Protein 1NE2 (pdb70)

Organism: Thermoplasma acidophilum (strain ATCC 25905 / DSM 1728 / JCM 9062 / NBRC 15155 / AMRC-C165) (NCBI:txid273075)

CATH classification: 3.40.50.150

Sequence (352 aa):
GIKNDLEIRLQKLQQQGYPTDASTAAYFLIEIYNDGNIGGRSVIDAGTGNGILACGSYLLGAESVTAFDIDPDAIETAKRNCGGVNFVADVSEISGKYDTWINPPFDRAFIDKAFETSWIYSIGNAKARDFLRREFSARGDVFREEKVYITVPRIYRARIEAVIFGVRNHSFGIKNDLEIRLQKLQTDASTAAYFLIEIYNDGNIGGRSVIDAGTGNGILACGSYLLGAESVTAFDIDPDAIETAKRNCGGVNFVADVSEISGKYDTWINPPFGSVVKHSDRAFIDKAFETSWIYSIGNAKARDFLRREFSARGDVFREEKVYITVPRIYRHHSYDRARIEAVIFGVRNHSF

Solvent-accessible surface area: 17129 Å² total

Radius of gyration: 22.43 Å; Cα contacts (8 Å, |Δi|>4): 742; chains: 2; bounding box: 57×61×58 Å

Structure (mmCIF, N/CA/C/O backbone):
data_1NE2
#
_entry.id   1NE2
#
_cell.length_a   48.086
_cell.length_b   53.359
_cell.length_c   149.807
_cell.angle_alpha   90.00
_cell.angle_beta   90.00
_cell.angle_gamma   90.00
#
_symmetry.space_group_name_H-M   'P 21 21 21'
#
loop_
_entity.id
_entity.type
_entity.pdbx_description
1 polymer 'hypothetical protein ta1320'
2 non-polymer 'FORMIC ACID'
3 water water
#
loop_
_atom_site.group_PDB
_atom_site.id
_atom_site.type_symbol
_atom_site.label_atom_id
_atom_site.label_alt_id
_atom_site.label_comp_id
_atom_site.label_asym_id
_atom_site.label_entity_id
_atom_site.label_seq_id
_atom_site.pdbx_PDB_ins_code
_atom_site.Cartn_x
_atom_site.Cartn_y
_atom_site.Cartn_z
_atom_site.occupancy
_atom_site.B_iso_or_equiv
_atom_site.auth_seq_id
_atom_site.auth_comp_id
_atom_site.auth_asym_id
_atom_site.auth_atom_id
_atom_site.pdbx_PDB_model_num
ATOM 9 N N . GLY A 1 5 ? 29.871 24.161 47.298 1.00 56.60 2 GLY A N 1
ATOM 10 C CA . GLY A 1 5 ? 28.567 24.014 46.680 1.00 52.48 2 GLY A CA 1
ATOM 11 C C . GLY A 1 5 ? 28.623 24.132 45.171 1.00 47.91 2 GLY A C 1
ATOM 12 O O . GLY A 1 5 ? 29.074 25.145 44.638 1.00 46.77 2 GLY A O 1
ATOM 13 N N . ILE A 1 6 ? 28.166 23.092 44.482 1.00 44.18 3 ILE A N 1
ATOM 14 C CA . ILE A 1 6 ? 28.157 23.073 43.023 1.00 41.73 3 ILE A CA 1
ATOM 15 C C . ILE A 1 6 ? 27.421 24.291 42.472 1.00 38.08 3 ILE A C 1
ATOM 16 O O . ILE A 1 6 ? 27.889 24.943 41.539 1.00 37.66 3 ILE A O 1
ATOM 21 N N . LYS A 1 7 ? 26.274 24.601 43.066 1.00 35.69 4 LYS A N 1
ATOM 22 C CA . LYS A 1 7 ? 25.466 25.729 42.628 1.00 34.38 4 LYS A CA 1
ATOM 23 C C . LYS A 1 7 ? 26.212 27.048 42.794 1.00 31.99 4 LYS A C 1
ATOM 24 O O . LYS A 1 7 ? 26.244 27.868 41.880 1.00 30.48 4 LYS A O 1
ATOM 30 N N . ASN A 1 8 ? 26.821 27.250 43.957 1.00 32.34 5 ASN A N 1
ATOM 31 C CA . ASN A 1 8 ? 27.561 28.479 44.214 1.00 33.73 5 ASN A CA 1
ATOM 32 C C . ASN A 1 8 ? 28.733 28.645 43.249 1.00 31.09 5 ASN A C 1
ATOM 33 O O . ASN A 1 8 ? 28.936 29.723 42.693 1.00 32.35 5 ASN A O 1
ATOM 38 N N . ASP A 1 9 ? 29.502 27.577 43.055 1.00 30.09 6 ASP A N 1
ATOM 39 C CA . ASP A 1 9 ? 30.652 27.612 42.156 1.00 29.96 6 ASP A CA 1
ATOM 40 C C . ASP A 1 9 ? 30.249 27.992 40.729 1.00 29.45 6 ASP A C 1
ATOM 41 O O . ASP A 1 9 ? 30.907 28.811 40.083 1.00 28.73 6 ASP A O 1
ATOM 46 N N . LEU A 1 10 ? 29.172 27.392 40.234 1.00 24.68 7 LEU A N 1
ATOM 47 C CA . LEU A 1 10 ? 28.702 27.691 38.885 1.00 22.07 7 LEU A CA 1
ATOM 48 C C . LEU A 1 10 ? 28.203 29.130 38.819 1.00 21.42 7 LEU A C 1
ATOM 49 O O . LEU A 1 10 ? 28.475 29.848 37.858 1.00 22.16 7 LEU A O 1
ATOM 54 N N . GLU A 1 11 ? 27.475 29.552 39.848 1.00 23.23 8 GLU A N 1
ATOM 55 C CA . GLU A 1 11 ? 26.952 30.912 39.887 1.00 24.42 8 GLU A CA 1
ATOM 56 C C . GLU A 1 11 ? 28.055 31.953 39.707 1.00 23.52 8 GLU A C 1
ATOM 57 O O . GLU A 1 11 ? 27.922 32.872 38.895 1.00 24.04 8 GLU A O 1
ATOM 63 N N . ILE A 1 12 ? 29.143 31.820 40.462 1.00 26.85 9 ILE A N 1
ATOM 64 C CA . ILE A 1 12 ? 30.239 32.786 40.347 1.00 29.33 9 ILE A CA 1
ATOM 65 C C . ILE A 1 12 ? 30.829 32.798 38.935 1.00 27.84 9 ILE A C 1
ATOM 66 O O . ILE A 1 12 ? 31.144 33.856 38.390 1.00 24.84 9 ILE A O 1
ATOM 71 N N . ARG A 1 13 ? 30.963 31.617 38.340 1.00 28.52 10 ARG A N 1
ATOM 72 C CA . ARG A 1 13 ? 31.497 31.498 36.988 1.00 27.04 10 ARG A CA 1
ATOM 73 C C . ARG A 1 13 ? 30.595 32.192 35.970 1.00 25.28 10 ARG A C 1
ATOM 74 O O . ARG A 1 13 ? 31.077 32.903 35.088 1.00 25.88 10 ARG A O 1
ATOM 82 N N . LEU A 1 14 ? 29.288 31.979 36.093 1.00 22.99 11 LEU A N 1
ATOM 83 C CA . LEU A 1 14 ? 28.327 32.578 35.174 1.00 24.82 11 LEU A CA 1
ATOM 84 C C . LEU A 1 14 ? 28.225 34.092 35.337 1.00 25.01 11 LEU A C 1
ATOM 85 O O . LEU A 1 14 ? 27.939 34.805 34.374 1.00 27.54 11 LEU A O 1
ATOM 90 N N . GLN A 1 15 ? 28.461 34.570 36.554 1.00 28.89 12 GLN A N 1
ATOM 91 C CA . GLN A 1 15 ? 28.395 36.001 36.842 1.00 31.48 12 GLN A CA 1
ATOM 92 C C . GLN A 1 15 ? 29.534 36.745 36.148 1.00 30.48 12 GLN A C 1
ATOM 93 O O . GLN A 1 15 ? 29.381 37.898 35.747 1.00 32.98 12 GLN A O 1
ATOM 99 N N . LYS A 1 16 ? 30.674 36.077 36.004 1.00 33.15 13 LYS A N 1
ATOM 100 C CA . LYS A 1 16 ? 31.834 36.682 35.356 1.00 33.50 13 LYS A CA 1
ATOM 101 C C . LYS A 1 16 ? 31.595 36.872 33.865 1.00 33.80 13 LYS A C 1
ATOM 102 O O . LYS A 1 16 ? 32.306 37.627 33.203 1.00 31.46 13 LYS A O 1
ATOM 108 N N . LEU A 1 17 ? 30.592 36.181 33.335 1.00 34.33 14 LEU A N 1
ATOM 109 C CA . LEU A 1 17 ? 30.268 36.285 31.920 1.00 37.85 14 LEU A CA 1
ATOM 110 C C . LEU A 1 17 ? 29.884 37.709 31.526 1.00 41.35 14 LEU A C 1
ATOM 111 O O . LEU A 1 17 ? 29.240 38.432 32.290 1.00 38.95 14 LEU A O 1
ATOM 116 N N . GLN A 1 18 ? 30.294 38.105 30.326 1.00 45.91 15 GLN A N 1
ATOM 117 C CA . GLN A 1 18 ? 29.999 39.435 29.813 1.00 51.12 15 GLN A CA 1
ATOM 118 C C . GLN A 1 18 ? 28.546 39.519 29.349 1.00 54.78 15 GLN A C 1
ATOM 119 O O . GLN A 1 18 ? 28.068 38.657 28.606 1.00 52.53 15 GLN A O 1
ATOM 125 N N . GLN A 1 19 ? 27.846 40.554 29.805 1.00 59.60 16 GLN A N 1
ATOM 126 C CA . GLN A 1 19 ? 26.456 40.760 29.422 1.00 65.37 16 GLN A CA 1
ATOM 127 C C . GLN A 1 19 ? 26.402 41.228 27.977 1.00 67.78 16 GLN A C 1
ATOM 128 O O . GLN A 1 19 ? 26.006 40.478 27.087 1.00 68.78 16 GLN A O 1
ATOM 134 N N . GLN A 1 20 ? 26.809 42.473 27.754 1.00 71.42 17 GLN A N 1
ATOM 135 C CA . GLN A 1 20 ? 26.820 43.059 26.418 1.00 74.49 17 GLN A CA 1
ATOM 136 C C . GLN A 1 20 ? 25.435 43.025 25.775 1.00 74.93 17 GLN A C 1
ATOM 137 O O . GLN A 1 20 ? 24.646 43.958 25.932 1.00 75.05 17 GLN A O 1
ATOM 143 N N . GLY A 1 21 ? 25.144 41.945 25.053 1.00 74.78 18 GLY A N 1
ATOM 144 C CA . GLY A 1 21 ? 23.857 41.821 24.393 1.00 75.37 18 GLY A CA 1
ATOM 145 C C . GLY A 1 21 ? 23.197 40.469 24.584 1.00 74.72 18 GLY A C 1
ATOM 146 O O . GLY A 1 21 ? 23.838 39.429 24.448 1.00 74.71 18 GLY A O 1
ATOM 147 N N . TYR A 1 30 ? 13.527 40.572 31.223 1.00 52.75 27 TYR A N 1
ATOM 148 C CA . TYR A 1 30 ? 14.468 40.486 32.335 1.00 51.73 27 TYR A CA 1
ATOM 149 C C . TYR A 1 30 ? 15.454 39.338 32.176 1.00 49.02 27 TYR A C 1
ATOM 150 O O . TYR A 1 30 ? 15.060 38.184 32.011 1.00 48.28 27 TYR A O 1
ATOM 159 N N . PRO A 1 31 ? 16.758 39.643 32.219 1.00 47.33 28 PRO A N 1
ATOM 160 C CA . PRO A 1 31 ? 17.752 38.579 32.078 1.00 44.61 28 PRO A CA 1
ATOM 161 C C . PRO A 1 31 ? 17.657 37.658 33.289 1.00 42.87 28 PRO A C 1
ATOM 162 O O . PRO A 1 31 ? 17.243 38.083 34.372 1.00 40.35 28 PRO A O 1
ATOM 166 N N . THR A 1 32 ? 18.017 36.396 33.108 1.00 39.35 29 THR A N 1
ATOM 167 C CA . THR A 1 32 ? 17.988 35.463 34.220 1.00 35.99 29 THR A CA 1
ATOM 168 C C . THR A 1 32 ? 19.295 35.683 34.969 1.00 33.05 29 THR A C 1
ATOM 169 O O . THR A 1 32 ? 20.370 35.570 34.386 1.00 32.93 29 THR A O 1
ATOM 173 N N . ASP A 1 33 ? 19.201 36.023 36.251 1.00 29.37 30 ASP A N 1
ATOM 174 C CA . ASP A 1 33 ? 20.393 36.268 37.061 1.00 26.89 30 ASP A CA 1
ATOM 175 C C . ASP A 1 33 ? 21.239 35.003 37.182 1.00 24.73 30 ASP A C 1
ATOM 176 O O . ASP A 1 33 ? 20.736 33.894 36.996 1.00 24.91 30 ASP A O 1
ATOM 181 N N . ALA A 1 34 ? 22.520 35.175 37.494 1.00 22.94 31 ALA A N 1
ATOM 182 C CA . ALA A 1 34 ? 23.446 34.052 37.619 1.00 23.04 31 ALA A CA 1
ATOM 183 C C . ALA A 1 34 ? 23.000 32.999 38.623 1.00 23.28 31 ALA A C 1
ATOM 184 O O . ALA A 1 34 ? 23.192 31.801 38.399 1.00 24.06 31 ALA A O 1
ATOM 186 N N . SER A 1 35 ? 22.403 33.442 39.726 1.00 21.76 32 SER A N 1
ATOM 187 C CA . SER A 1 35 ? 21.935 32.527 40.760 1.00 21.74 32 SER A CA 1
ATOM 188 C C . SER A 1 35 ? 20.811 31.624 40.257 1.00 21.17 32 SER A C 1
ATOM 189 O O . SER A 1 35 ? 20.871 30.404 40.402 1.00 21.74 32 SER A O 1
ATOM 192 N N . THR A 1 36 ? 19.786 32.230 39.675 1.00 21.89 33 THR A N 1
ATOM 193 C CA . THR A 1 36 ? 18.650 31.469 39.169 1.00 23.04 33 THR A CA 1
ATOM 194 C C . THR A 1 36 ? 19.090 30.559 38.026 1.00 23.57 33 THR A C 1
ATOM 195 O O . THR A 1 36 ? 18.655 29.412 37.937 1.00 22.27 33 THR A O 1
ATOM 199 N N . ALA A 1 37 ? 19.962 31.073 37.167 1.00 21.26 34 ALA A N 1
ATOM 200 C CA . ALA A 1 37 ? 20.476 30.300 36.041 1.00 23.13 34 ALA A CA 1
ATOM 201 C C . ALA A 1 37 ? 21.208 29.070 36.563 1.00 20.16 34 ALA A C 1
ATOM 202 O O . ALA A 1 37 ? 21.005 27.957 36.069 1.00 18.46 34 ALA A O 1
ATOM 204 N N . ALA A 1 38 ? 22.067 29.266 37.558 1.00 17.95 35 ALA A N 1
ATOM 205 C CA . ALA A 1 38 ? 22.804 28.148 38.133 1.00 19.57 35 ALA A CA 1
ATOM 206 C C . ALA A 1 38 ? 21.828 27.146 38.735 1.00 18.36 35 ALA A C 1
ATOM 207 O O . ALA A 1 38 ? 21.987 25.937 38.555 1.00 19.39 35 ALA A O 1
ATOM 209 N N . TYR A 1 39 ? 20.817 27.647 39.443 1.00 18.48 36 TYR A N 1
ATOM 210 C CA . TYR A 1 39 ? 19.816 26.779 40.063 1.00 18.96 36 TYR A CA 1
ATOM 211 C C . TYR A 1 39 ? 19.099 25.965 38.983 1.00 18.12 36 TYR A C 1
ATOM 212 O O . TYR A 1 39 ? 18.966 24.747 39.089 1.00 19.36 36 TYR A O 1
ATOM 221 N N . PHE A 1 40 ? 18.639 26.661 37.950 1.00 19.26 37 PHE A N 1
ATOM 222 C CA . PHE A 1 40 ? 17.927 26.050 36.829 1.00 20.04 37 PHE A CA 1
ATOM 223 C C . PHE A 1 40 ? 18.771 24.957 36.173 1.00 20.82 37 PHE A C 1
ATOM 224 O O . PHE A 1 40 ? 18.324 23.816 36.023 1.00 18.12 37 PHE A O 1
ATOM 232 N N . LEU A 1 41 ? 19.997 25.299 35.795 1.00 19.04 38 LEU A N 1
ATOM 233 C CA . LEU A 1 41 ? 20.874 24.326 35.159 1.00 16.60 38 LEU A CA 1
ATOM 234 C C . LEU A 1 41 ? 21.222 23.136 36.053 1.00 18.11 38 LEU A C 1
ATOM 235 O O . LEU A 1 41 ? 21.349 22.014 35.562 1.00 16.14 38 LEU A O 1
ATOM 240 N N . ILE A 1 42 ? 21.390 23.367 37.353 1.00 17.98 39 ILE A N 1
ATOM 241 C CA . ILE A 1 42 ? 21.714 22.262 38.259 1.00 19.38 39 ILE A CA 1
ATOM 242 C C . ILE A 1 42 ? 20.547 21.275 38.325 1.00 18.17 39 ILE A C 1
ATOM 243 O O . ILE A 1 42 ? 20.760 20.069 38.450 1.00 18.40 39 ILE A O 1
ATOM 248 N N . GLU A 1 43 ? 19.320 21.777 38.235 1.00 18.76 40 GLU A N 1
ATOM 249 C CA . GLU A 1 43 ? 18.155 20.895 38.254 1.00 20.49 40 GLU A CA 1
ATOM 250 C C . GLU A 1 43 ? 18.217 19.987 37.027 1.00 19.20 40 GLU A C 1
ATOM 251 O O . GLU A 1 43 ? 18.011 18.778 37.126 1.00 22.03 40 GLU A O 1
ATOM 257 N N . ILE A 1 44 ? 18.507 20.574 35.870 1.00 16.42 41 ILE A N 1
ATOM 258 C CA . ILE A 1 44 ? 18.597 19.800 34.639 1.00 14.68 41 ILE A CA 1
ATOM 259 C C . ILE A 1 44 ? 19.739 18.797 34.759 1.00 15.89 41 ILE A C 1
ATOM 260 O O . ILE A 1 44 ? 19.616 17.646 34.327 1.00 17.21 41 ILE A O 1
ATOM 265 N N . TYR A 1 45 ? 20.849 19.233 35.349 1.00 16.89 42 TYR A N 1
ATOM 266 C CA . TYR A 1 45 ? 22.011 18.373 35.539 1.00 18.39 42 TYR A CA 1
ATOM 267 C C . TYR A 1 45 ? 21.642 17.178 36.420 1.00 19.07 42 TYR A C 1
ATOM 268 O O . TYR A 1 45 ? 21.991 16.032 36.114 1.00 18.94 42 TYR A O 1
ATOM 277 N N . ASN A 1 46 ? 20.935 17.443 37.512 1.00 20.15 43 ASN A N 1
ATOM 278 C CA . ASN A 1 46 ? 20.533 16.367 38.411 1.00 19.79 43 ASN A CA 1
ATOM 279 C C . ASN A 1 46 ? 19.487 15.456 37.771 1.00 21.86 43 ASN A C 1
ATOM 280 O O . ASN A 1 46 ? 19.366 14.294 38.156 1.00 23.65 43 ASN A O 1
ATOM 285 N N . ASP A 1 47 ? 18.736 15.978 36.800 1.00 22.45 44 ASP A N 1
ATOM 286 C CA . ASP A 1 47 ? 17.747 15.162 36.090 1.00 21.48 44 ASP A CA 1
ATOM 287 C C . ASP A 1 47 ? 18.520 14.196 35.194 1.00 21.85 44 ASP A C 1
ATOM 288 O O . ASP A 1 47 ? 17.967 13.211 34.702 1.00 24.60 44 ASP A O 1
ATOM 293 N N . GLY A 1 48 ? 19.798 14.507 34.979 1.00 19.63 45 GLY A N 1
ATOM 294 C CA . GLY A 1 48 ? 20.655 13.691 34.138 1.00 18.53 45 GLY A CA 1
ATOM 295 C C . GLY A 1 48 ? 20.635 14.134 32.680 1.00 17.94 45 GLY A C 1
ATOM 296 O O . GLY A 1 48 ? 21.076 13.399 31.792 1.00 19.50 45 GLY A O 1
ATOM 297 N N . ASN A 1 49 ? 20.157 15.347 32.422 1.00 14.85 46 ASN A N 1
ATOM 298 C CA . ASN A 1 49 ? 20.068 15.813 31.045 1.00 16.82 46 ASN A CA 1
ATOM 299 C C . ASN A 1 49 ? 21.052 16.868 30.558 1.00 17.08 46 ASN A C 1
ATOM 300 O O . ASN A 1 49 ? 20.806 17.532 29.546 1.00 17.24 46 ASN A O 1
ATOM 305 N N . ILE A 1 50 ? 22.168 17.018 31.268 1.00 16.14 47 ILE A N 1
ATOM 306 C CA . ILE A 1 50 ? 23.212 17.951 30.841 1.00 18.24 47 ILE A CA 1
ATOM 307 C C . ILE A 1 50 ? 24.519 17.190 30.656 1.00 16.79 47 ILE A C 1
ATOM 308 O O . ILE A 1 50 ? 25.063 17.128 29.556 1.00 16.23 47 ILE A O 1
ATOM 313 N N . GLY A 1 51 ? 25.025 16.624 31.751 1.00 16.18 48 GLY A N 1
ATOM 314 C CA . GLY A 1 51 ? 26.273 15.881 31.702 1.00 20.21 48 GLY A CA 1
ATOM 315 C C . GLY A 1 51 ? 26.316 14.765 30.677 1.00 18.81 48 GLY A C 1
ATOM 316 O O . GLY A 1 51 ? 25.488 13.848 30.703 1.00 20.24 48 GLY A O 1
ATOM 317 N N . GLY A 1 52 ? 27.295 14.834 29.776 1.00 19.27 49 GLY A N 1
ATOM 318 C CA . GLY A 1 52 ? 27.441 13.813 28.750 1.00 18.43 49 GLY A CA 1
ATOM 319 C C . GLY A 1 52 ? 26.322 13.817 27.724 1.00 16.75 49 GLY A C 1
ATOM 320 O O . GLY A 1 52 ? 26.131 12.840 27.002 1.00 17.79 49 GLY A O 1
ATOM 321 N N . ARG A 1 53 ? 25.586 14.920 27.642 1.00 16.43 50 ARG A N 1
ATOM 322 C CA . ARG A 1 53 ? 24.479 15.018 26.696 1.00 16.21 50 ARG A CA 1
ATOM 323 C C . ARG A 1 53 ? 24.721 16.094 25.643 1.00 16.74 50 ARG A C 1
ATOM 324 O O . ARG A 1 53 ? 25.594 16.951 25.804 1.00 15.64 50 ARG A O 1
ATOM 332 N N . SER A 1 54 ? 23.960 16.027 24.554 1.00 14.62 51 SER A N 1
ATOM 333 C CA . SER A 1 54 ? 24.047 17.040 23.500 1.00 15.70 51 SER A CA 1
ATOM 334 C C . SER A 1 54 ? 22.930 18.020 23.851 1.00 16.49 51 SER A C 1
ATOM 335 O O . SER A 1 54 ? 21.754 17.649 23.933 1.00 17.56 51 SER A O 1
ATOM 338 N N . VAL A 1 55 ? 23.298 19.278 24.061 1.00 14.54 52 VAL A N 1
ATOM 339 C CA . VAL A 1 55 ? 22.342 20.287 24.478 1.00 14.92 52 VAL A CA 1
ATOM 340 C C . VAL A 1 55 ? 22.216 21.412 23.469 1.00 14.94 52 VAL A C 1
ATOM 341 O O . VAL A 1 55 ? 23.187 21.751 22.791 1.00 15.80 52 VAL A O 1
ATOM 345 N N . ILE A 1 56 ? 21.011 21.954 23.341 1.00 14.46 53 ILE A N 1
ATOM 346 C CA . ILE A 1 56 ? 20.811 23.114 22.482 1.00 13.86 53 ILE A CA 1
ATOM 347 C C . ILE A 1 56 ? 20.107 24.192 23.308 1.00 17.23 53 ILE A C 1
ATOM 348 O O . ILE A 1 56 ? 19.073 23.944 23.939 1.00 13.82 53 ILE A O 1
ATOM 353 N N . ASP A 1 57 ? 20.693 25.389 23.314 1.00 15.94 54 ASP A N 1
ATOM 354 C CA . ASP A 1 57 ? 20.146 26.525 24.043 1.00 16.88 54 ASP A CA 1
ATOM 355 C C . ASP A 1 57 ? 19.558 27.485 23.008 1.00 16.03 54 ASP A C 1
ATOM 356 O O . ASP A 1 57 ? 20.282 28.038 22.183 1.00 15.86 54 ASP A O 1
ATOM 361 N N . ALA A 1 58 ? 18.238 27.645 23.044 1.00 14.53 55 ALA A N 1
ATOM 362 C CA . ALA A 1 58 ? 17.507 28.489 22.100 1.00 16.46 55 ALA A CA 1
ATOM 363 C C . ALA A 1 58 ? 17.341 29.925 22.585 1.00 17.55 55 ALA A C 1
ATOM 364 O O . ALA A 1 58 ? 16.891 30.152 23.704 1.00 19.42 55 ALA A O 1
ATOM 366 N N . GLY A 1 59 ? 17.663 30.889 21.722 1.00 17.71 56 GLY A N 1
ATOM 367 C CA . GLY A 1 59 ? 17.559 32.293 22.102 1.00 18.88 56 GLY A CA 1
ATOM 368 C C . GLY A 1 59 ? 18.565 32.514 23.213 1.00 19.32 56 GLY A C 1
ATOM 369 O O . GLY A 1 59 ? 18.253 33.083 24.261 1.00 19.76 56 GLY A O 1
ATOM 370 N N . THR A 1 60 ? 19.791 32.072 22.951 1.00 17.85 57 THR A N 1
ATOM 371 C CA . THR A 1 60 ? 20.884 32.109 23.919 1.00 19.06 57 THR A CA 1
ATOM 372 C C . THR A 1 60 ? 21.347 33.462 24.466 1.00 18.92 57 THR A C 1
ATOM 373 O O . THR A 1 60 ? 21.922 33.526 25.552 1.00 18.38 57 THR A O 1
ATOM 377 N N . GLY A 1 61 ? 21.096 34.545 23.742 1.00 19.58 58 GLY A N 1
ATOM 378 C CA . GLY A 1 61 ? 21.533 35.847 24.234 1.00 20.18 58 GLY A CA 1
ATOM 379 C C . GLY A 1 61 ? 23.033 35.913 24.481 1.00 19.58 58 GLY A C 1
ATOM 380 O O . GLY A 1 61 ? 23.831 35.565 23.605 1.00 22.35 58 GLY A O 1
ATOM 381 N N . ASN A 1 62 ? 23.434 36.345 25.677 1.00 20.88 59 ASN A N 1
ATOM 382 C CA . ASN A 1 62 ? 24.855 36.441 25.992 1.00 22.04 59 ASN A CA 1
ATOM 383 C C . ASN A 1 62 ? 25.449 35.047 26.205 1.00 22.06 59 ASN A C 1
ATOM 384 O O . ASN A 1 62 ? 26.643 34.898 26.488 1.00 22.24 59 ASN A O 1
ATOM 389 N N . GLY A 1 63 ? 24.600 34.031 26.064 1.00 22.46 60 GLY A N 1
ATOM 390 C CA . GLY A 1 63 ? 25.040 32.650 26.196 1.00 19.35 60 GLY A CA 1
ATOM 391 C C . GLY A 1 63 ? 25.138 32.046 27.586 1.00 20.01 60 GLY A C 1
ATOM 392 O O . GLY A 1 63 ? 25.692 30.960 27.742 1.00 19.96 60 GLY A O 1
ATOM 393 N N . ILE A 1 64 ? 24.589 32.714 28.592 1.00 16.30 61 ILE A N 1
ATOM 394 C CA . ILE A 1 64 ? 24.672 32.218 29.960 1.00 17.04 61 ILE A CA 1
ATOM 395 C C . ILE A 1 64 ? 24.254 30.756 30.162 1.00 18.36 61 ILE A C 1
ATOM 396 O O . ILE A 1 64 ? 25.000 29.979 30.757 1.00 18.30 61 ILE A O 1
ATOM 401 N N . LEU A 1 65 ? 23.090 30.357 29.658 1.00 18.57 62 LEU A N 1
ATOM 402 C CA . LEU A 1 65 ? 22.653 28.976 29.856 1.00 16.92 62 LEU A CA 1
ATOM 403 C C . LEU A 1 65 ? 23.483 27.973 29.055 1.00 16.68 62 LEU A C 1
ATOM 404 O O . LEU A 1 65 ? 23.657 26.825 29.476 1.00 16.20 62 LEU A O 1
ATOM 409 N N . ALA A 1 66 ? 23.994 28.406 27.906 1.00 15.68 63 ALA A N 1
ATOM 410 C CA . ALA A 1 66 ? 24.817 27.546 27.058 1.00 15.63 63 ALA A CA 1
ATOM 411 C C . ALA A 1 66 ? 26.178 27.358 27.720 1.00 18.75 63 ALA A C 1
ATOM 412 O O . ALA A 1 66 ? 26.696 26.241 27.807 1.00 16.31 63 ALA A O 1
ATOM 414 N N . CYS A 1 67 ? 26.770 28.461 28.172 1.00 17.73 64 CYS A N 1
ATOM 415 C CA . CYS A 1 67 ? 28.056 28.382 28.841 1.00 18.98 64 CYS A CA 1
ATOM 416 C C . CYS A 1 67 ? 27.918 27.538 30.109 1.00 18.45 64 CYS A C 1
ATOM 417 O O . CYS A 1 67 ? 28.815 26.772 30.461 1.00 21.09 64 CYS A O 1
ATOM 420 N N . GLY A 1 68 ? 26.784 27.680 30.792 1.00 17.47 65 GLY A N 1
ATOM 421 C CA . GLY A 1 68 ? 26.563 26.921 32.009 1.00 15.86 65 GLY A CA 1
ATOM 422 C C . GLY A 1 68 ? 26.483 25.430 31.734 1.00 16.58 65 GLY A C 1
ATOM 423 O O . GLY A 1 68 ? 27.012 24.623 32.495 1.00 15.67 65 GLY A O 1
ATOM 424 N N . SER A 1 69 ? 25.811 25.064 30.649 1.00 15.52 66 SER A N 1
ATOM 425 C CA . SER A 1 69 ? 25.680 23.658 30.275 1.00 15.39 66 SER A CA 1
ATOM 426 C C . SER A 1 69 ? 27.061 23.080 29.957 1.00 16.86 66 SER A C 1
ATOM 427 O O . SER A 1 69 ? 27.358 21.930 30.286 1.00 17.66 66 SER A O 1
ATOM 430 N N . TYR A 1 70 ? 27.904 23.885 29.313 1.00 16.58 67 TYR A N 1
ATOM 431 C CA . TYR A 1 70 ? 29.259 23.458 28.963 1.00 17.73 67 TYR A CA 1
ATOM 432 C C . TYR A 1 70 ? 30.075 23.247 30.239 1.00 16.00 67 TYR A C 1
ATOM 433 O O . TYR A 1 70 ? 30.792 22.256 30.381 1.00 17.75 67 TYR A O 1
ATOM 442 N N . LEU A 1 71 ? 29.957 24.187 31.171 1.00 17.01 68 LEU A N 1
ATOM 443 C CA . LEU A 1 71 ? 30.677 24.098 32.428 1.00 17.79 68 LEU A CA 1
ATOM 444 C C . LEU A 1 71 ? 30.211 22.905 33.257 1.00 16.66 68 LEU A C 1
ATOM 445 O O . LEU A 1 71 ? 30.942 22.435 34.122 1.00 20.57 68 LEU A O 1
ATOM 450 N N . LEU A 1 72 ? 29.006 22.408 32.989 1.00 17.95 69 LEU A N 1
ATOM 451 C CA . LEU A 1 72 ? 28.488 21.249 33.723 1.00 16.25 69 LEU A CA 1
ATOM 452 C C . LEU A 1 72 ? 28.795 19.927 33.016 1.00 18.94 69 LEU A C 1
ATOM 453 O O . LEU A 1 72 ? 28.202 18.894 33.330 1.00 21.77 69 LEU A O 1
ATOM 458 N N . GLY A 1 73 ? 29.710 19.965 32.050 1.00 19.20 70 GLY A N 1
ATOM 459 C CA . GLY A 1 73 ? 30.111 18.745 31.365 1.00 18.38 70 GLY A CA 1
ATOM 460 C C . GLY A 1 73 ? 29.268 18.194 30.229 1.00 18.72 70 GLY A C 1
ATOM 461 O O . GLY A 1 73 ? 29.311 16.991 29.961 1.00 18.83 70 GLY A O 1
ATOM 462 N N . ALA A 1 74 ? 28.506 19.045 29.554 1.00 17.06 71 ALA A N 1
ATOM 463 C CA . ALA A 1 74 ? 27.704 18.576 28.432 1.00 15.78 71 ALA A CA 1
ATOM 464 C C . ALA A 1 74 ? 28.667 18.005 27.393 1.00 16.09 71 ALA A C 1
ATOM 465 O O . ALA A 1 74 ? 29.779 18.500 27.217 1.00 15.57 71 ALA A O 1
ATOM 467 N N . GLU A 1 75 ? 28.248 16.957 26.700 1.00 14.75 72 GLU A N 1
ATOM 468 C CA . GLU A 1 75 ? 29.112 16.366 25.691 1.00 16.12 72 GLU A CA 1
ATOM 469 C C . GLU A 1 75 ? 29.222 17.322 24.512 1.00 16.67 72 GLU A C 1
ATOM 470 O O . GLU A 1 75 ? 30.284 17.458 23.902 1.00 18.40 72 GLU A O 1
ATOM 476 N N . SER A 1 76 ? 28.117 17.996 24.211 1.00 17.60 73 SER A N 1
ATOM 477 C CA . SER A 1 76 ? 28.081 18.958 23.116 1.00 16.24 73 SER A CA 1
ATOM 478 C C . SER A 1 76 ? 27.051 20.039 23.410 1.00 17.61 73 SER A C 1
ATOM 479 O O . SER A 1 76 ? 25.947 19.759 23.890 1.00 16.31 73 SER A O 1
ATOM 482 N N . VAL A 1 77 ? 27.408 21.286 23.125 1.00 17.57 74 VAL A N 1
ATOM 483 C CA . VAL A 1 77 ? 26.477 22.378 23.346 1.00 16.17 74 VAL A CA 1
ATOM 484 C C . VAL A 1 77 ? 26.368 23.223 22.084 1.00 15.33 74 VAL A C 1
ATOM 485 O O . VAL A 1 77 ? 27.379 23.626 21.499 1.00 15.83 74 VAL A O 1
ATOM 489 N N . THR A 1 78 ? 25.131 23.447 21.658 1.00 14.63 75 THR A N 1
ATOM 490 C CA . THR A 1 78 ? 24.830 24.277 20.492 1.00 13.69 75 THR A CA 1
ATOM 491 C C . THR A 1 78 ? 23.886 25.369 21.006 1.00 15.45 75 THR A C 1
ATOM 492 O O . THR A 1 78 ? 23.047 25.120 21.873 1.00 14.91 75 THR A O 1
ATOM 496 N N . ALA A 1 79 ? 24.020 26.583 20.486 1.00 15.85 76 ALA A N 1
ATOM 497 C CA . ALA A 1 79 ? 23.183 27.676 20.955 1.00 15.22 76 ALA A CA 1
ATOM 498 C C . ALA A 1 79 ? 22.992 28.666 19.823 1.00 15.08 76 ALA A C 1
ATOM 499 O O . ALA A 1 79 ? 23.931 28.948 19.077 1.00 18.75 76 ALA A O 1
ATOM 501 N N . PHE A 1 80 ? 21.780 29.182 19.687 1.00 16.27 77 PHE A N 1
ATOM 502 C CA . PHE A 1 80 ? 21.498 30.133 18.624 1.00 15.54 77 PHE A CA 1
ATOM 503 C C . PHE A 1 80 ? 20.713 31.342 19.114 1.00 19.77 77 PHE A C 1
ATOM 504 O O . PHE A 1 80 ? 20.015 31.289 20.132 1.00 17.39 77 PHE A O 1
ATOM 512 N N . ASP A 1 81 ? 20.844 32.433 18.371 1.00 20.97 78 ASP A N 1
ATOM 513 C CA . ASP A 1 81 ? 20.143 33.671 18.673 1.00 21.06 78 ASP A CA 1
ATOM 514 C C . ASP A 1 81 ? 20.058 34.397 17.344 1.00 23.03 78 ASP A C 1
ATOM 515 O O . ASP A 1 81 ? 20.913 34.204 16.476 1.00 22.15 78 ASP A O 1
ATOM 520 N N . ILE A 1 82 ? 19.031 35.220 17.178 1.00 21.07 79 ILE A N 1
ATOM 521 C CA . ILE A 1 82 ? 18.868 35.957 15.931 1.00 27.23 79 ILE A CA 1
ATOM 522 C C . ILE A 1 82 ? 19.737 37.219 15.909 1.00 27.03 79 ILE A C 1
ATOM 523 O O . ILE A 1 82 ? 19.935 37.827 14.854 1.00 26.58 79 ILE A O 1
ATOM 528 N N . ASP A 1 83 ? 20.276 37.591 17.067 1.00 28.41 80 ASP A N 1
ATOM 529 C CA . ASP A 1 83 ? 21.114 38.788 17.185 1.00 28.66 80 ASP A CA 1
ATOM 530 C C . ASP A 1 83 ? 22.606 38.492 17.016 1.00 27.54 80 ASP A C 1
ATOM 531 O O . ASP A 1 83 ? 23.232 37.883 17.884 1.00 25.90 80 ASP A O 1
ATOM 536 N N . PRO A 1 84 ? 23.201 38.941 15.899 1.00 26.69 81 PRO A N 1
ATOM 537 C CA . PRO A 1 84 ? 24.624 38.725 15.616 1.00 26.87 81 PRO A CA 1
ATOM 538 C C . PRO A 1 84 ? 25.561 39.229 16.715 1.00 26.02 81 PRO A C 1
ATOM 539 O O . PRO A 1 84 ? 26.588 38.612 16.993 1.00 25.53 81 PRO A O 1
ATOM 543 N N . ASP A 1 85 ? 25.219 40.355 17.332 1.00 25.64 82 ASP A N 1
ATOM 544 C CA . ASP A 1 85 ? 26.062 40.900 18.384 1.00 28.39 82 ASP A CA 1
ATOM 545 C C . ASP A 1 85 ? 26.027 40.045 19.647 1.00 28.28 82 ASP A C 1
ATOM 546 O O . ASP A 1 85 ? 27.025 39.944 20.359 1.00 31.09 82 ASP A O 1
ATOM 551 N N . ALA A 1 86 ? 24.881 39.433 19.923 1.00 26.54 83 ALA A N 1
ATOM 552 C CA . ALA A 1 86 ? 24.755 38.579 21.101 1.00 24.98 83 ALA A CA 1
ATOM 553 C C . ALA A 1 86 ? 25.654 37.369 20.887 1.00 22.68 83 ALA A C 1
ATOM 554 O O . ALA A 1 86 ? 26.403 36.963 21.775 1.00 22.62 83 ALA A O 1
ATOM 556 N N . ILE A 1 87 ? 25.585 36.802 19.690 1.00 24.19 84 ILE A N 1
ATOM 557 C CA . ILE A 1 87 ? 26.392 35.638 19.370 1.00 24.04 84 ILE A CA 1
ATOM 558 C C . ILE A 1 87 ? 27.887 35.944 19.474 1.00 26.46 84 ILE A C 1
ATOM 559 O O . ILE A 1 87 ? 28.660 35.112 19.942 1.00 26.23 84 ILE A O 1
ATOM 564 N N . GLU A 1 88 ? 28.293 37.143 19.062 1.00 27.38 85 GLU A N 1
ATOM 565 C CA . GLU A 1 88 ? 29.703 37.517 19.138 1.00 28.93 85 GLU A CA 1
ATOM 566 C C . GLU A 1 88 ? 30.159 37.585 20.592 1.00 25.02 85 GLU A C 1
ATOM 567 O O . GLU A 1 88 ? 31.259 37.150 20.925 1.00 29.38 85 GLU A O 1
ATOM 573 N N . THR A 1 89 ? 29.306 38.124 21.457 1.00 27.19 86 THR A N 1
ATOM 574 C CA . THR A 1 89 ? 29.615 38.228 22.879 1.00 27.74 86 THR A CA 1
ATOM 575 C C . THR A 1 89 ? 29.618 36.827 23.488 1.00 25.68 86 THR A C 1
ATOM 576 O O . THR A 1 89 ? 30.474 36.493 24.310 1.00 24.26 86 THR A O 1
ATOM 580 N N . ALA A 1 90 ? 28.648 36.014 23.080 1.00 27.31 87 ALA A N 1
ATOM 581 C CA . ALA A 1 90 ? 28.539 34.653 23.588 1.00 24.94 87 ALA A CA 1
ATOM 582 C C . ALA A 1 90 ? 29.800 33.856 23.284 1.00 24.67 87 ALA A C 1
ATOM 583 O O . ALA A 1 90 ? 30.328 33.168 24.159 1.00 24.72 87 ALA A O 1
ATOM 585 N N . LYS A 1 91 ? 30.282 33.953 22.047 1.00 25.47 88 LYS A N 1
ATOM 586 C CA . LYS A 1 91 ? 31.483 33.233 21.631 1.00 28.48 88 LYS A CA 1
ATOM 587 C C . LYS A 1 91 ? 32.679 33.583 22.507 1.00 28.01 88 LYS A C 1
ATOM 588 O O . LYS A 1 91 ? 33.529 32.733 22.781 1.00 27.53 88 LYS A O 1
ATOM 594 N N . ARG A 1 92 ? 32.747 34.839 22.937 1.00 28.46 89 ARG A N 1
ATOM 595 C CA . ARG A 1 92 ? 33.832 35.279 23.802 1.00 30.44 89 ARG A CA 1
ATOM 596 C C . ARG A 1 92 ? 33.638 34.702 25.198 1.00 30.28 89 ARG A C 1
ATOM 597 O O . ARG A 1 92 ? 34.604 34.294 25.846 1.00 34.39 89 ARG A O 1
ATOM 605 N N . ASN A 1 93 ? 32.389 34.653 25.653 1.00 28.29 90 ASN A N 1
ATOM 606 C CA . ASN A 1 93 ? 32.085 34.119 26.976 1.00 26.97 90 ASN A CA 1
ATOM 607 C C . ASN A 1 93 ? 32.497 32.659 27.149 1.00 28.14 90 ASN A C 1
ATOM 608 O O . ASN A 1 93 ? 32.971 32.264 28.214 1.00 26.36 90 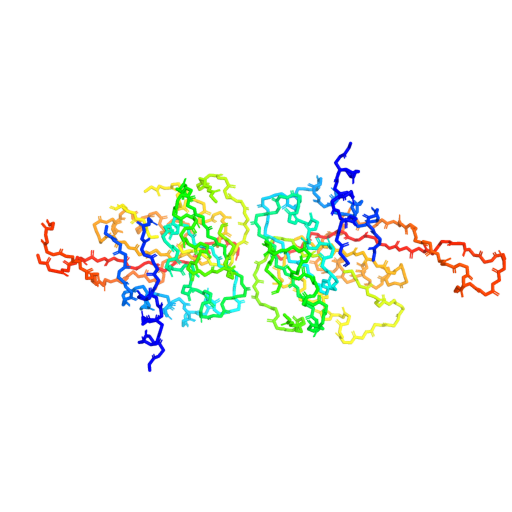ASN A O 1
ATOM 613 N N . CYS A 1 94 ? 32.317 31.855 26.108 1.00 25.38 91 CYS A N 1
ATOM 614 C CA . CYS A 1 94 ? 32.696 30.452 26.180 1.00 27.78 91 CYS A CA 1
ATOM 615 C C . CYS A 1 94 ? 32.837 29.869 24.780 1.00 26.23 91 CYS A C 1
ATOM 616 O O . CYS A 1 94 ? 31.859 29.462 24.156 1.00 27.80 91 CYS A O 1
ATOM 619 N N . GLY A 1 95 ? 34.073 29.835 24.292 1.00 26.28 92 GLY A N 1
ATOM 620 C CA . GLY A 1 95 ? 34.336 29.334 22.954 1.00 27.61 92 GLY A CA 1
ATOM 621 C C . GLY A 1 95 ? 34.137 27.848 22.721 1.00 29.37 92 GLY A C 1
ATOM 622 O O . GLY A 1 95 ? 34.191 27.391 21.577 1.00 29.12 92 GLY A O 1
ATOM 623 N N . GLY A 1 96 ? 33.908 27.091 23.788 1.00 27.05 93 GLY A N 1
ATOM 624 C CA . GLY A 1 96 ? 33.710 25.658 23.638 1.00 26.06 93 GLY A CA 1
ATOM 625 C C . GLY A 1 96 ? 32.317 25.310 23.137 1.00 22.81 93 GLY A C 1
ATOM 626 O O . GLY A 1 96 ? 32.032 24.163 22.789 1.00 24.21 93 GLY A O 1
ATOM 627 N N . VAL A 1 97 ? 31.447 26.309 23.103 1.00 22.20 94 VAL A N 1
ATOM 628 C CA . VAL A 1 97 ? 30.069 26.137 22.649 1.00 19.03 94 VAL A CA 1
ATOM 629 C C . VAL A 1 97 ? 29.925 26.458 21.158 1.00 18.54 94 VAL A C 1
ATOM 630 O O . VAL A 1 97 ? 30.603 27.347 20.630 1.00 16.22 94 VAL A O 1
ATOM 634 N N . ASN A 1 98 ? 29.048 25.720 20.482 1.00 18.45 95 ASN A N 1
ATOM 635 C CA . ASN A 1 98 ? 28.792 25.924 19.058 1.00 18.70 95 ASN A CA 1
ATOM 636 C C . ASN A 1 98 ? 27.701 26.980 18.934 1.00 18.81 95 ASN A C 1
ATOM 637 O O . ASN A 1 98 ? 26.517 26.660 18.842 1.00 17.94 95 ASN A O 1
ATOM 642 N N . PHE A 1 99 ? 28.117 28.244 18.961 1.00 20.19 96 PHE A N 1
ATOM 643 C CA . PHE A 1 99 ? 27.202 29.375 18.859 1.00 21.51 96 PHE A CA 1
ATOM 644 C C . PHE A 1 99 ? 26.952 29.716 17.404 1.00 21.09 96 PHE A C 1
ATOM 645 O O . PHE A 1 99 ? 27.868 29.688 16.581 1.00 19.52 96 PHE A O 1
ATOM 661 N N . VAL A 1 101 ? 24.253 32.247 14.636 1.00 21.85 98 VAL A N 1
ATOM 662 C CA . VAL A 1 101 ? 23.203 33.225 14.414 1.00 23.22 98 VAL A CA 1
ATOM 663 C C . VAL A 1 101 ? 22.144 32.473 13.624 1.00 23.94 98 VAL A C 1
ATOM 664 O O . VAL A 1 101 ? 22.462 31.808 12.636 1.00 23.58 98 VAL A O 1
ATOM 668 N N . ALA A 1 102 ? 20.894 32.550 14.064 1.00 21.16 99 ALA A N 1
ATOM 669 C CA . ALA A 1 102 ? 19.828 31.861 13.355 1.00 21.98 99 ALA A CA 1
ATOM 670 C C . ALA A 1 102 ? 18.447 32.124 13.918 1.00 24.41 99 ALA A C 1
ATOM 671 O O . AL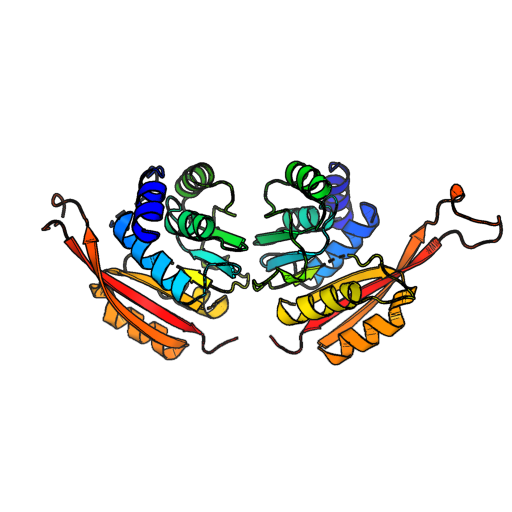A A 1 102 ? 18.291 32.454 15.094 1.00 22.17 99 ALA A O 1
ATOM 673 N N . ASP A 1 103 ? 17.447 31.976 13.054 1.00 24.81 100 ASP A N 1
ATOM 674 C CA . ASP A 1 103 ? 16.054 32.119 13.448 1.00 26.52 100 ASP A CA 1
ATOM 675 C C . ASP A 1 103 ? 15.663 30.697 13.841 1.00 26.35 100 ASP A C 1
ATOM 676 O O . ASP A 1 103 ? 16.158 29.733 13.251 1.00 23.02 100 ASP A O 1
ATOM 681 N N . VAL A 1 104 ? 14.785 30.556 14.827 1.00 23.32 101 VAL A N 1
ATOM 682 C CA . VAL A 1 104 ? 14.381 29.226 15.277 1.00 23.23 101 VAL A CA 1
ATOM 683 C C . VAL A 1 104 ? 13.880 28.328 14.144 1.00 21.68 101 VAL A C 1
ATOM 684 O O . VAL A 1 104 ? 14.085 27.118 14.175 1.00 20.23 101 VAL A O 1
ATOM 688 N N . SER A 1 105 ? 13.244 28.920 13.136 1.00 23.80 102 SER A N 1
ATOM 689 C CA . SER A 1 105 ? 12.713 28.158 12.005 1.00 25.04 102 SER A CA 1
ATOM 690 C C . SER A 1 105 ? 13.785 27.444 11.181 1.00 24.92 102 SER A C 1
ATOM 691 O O . SER A 1 105 ? 13.481 26.503 10.446 1.00 27.23 102 SER A O 1
ATOM 694 N N . GLU A 1 106 ? 15.032 27.892 11.301 1.00 23.35 103 GLU A N 1
ATOM 695 C CA . GLU A 1 106 ? 16.138 27.306 10.552 1.00 23.21 103 GLU A CA 1
ATOM 696 C C . GLU A 1 106 ? 16.793 26.108 11.246 1.00 22.96 103 GLU A C 1
ATOM 697 O O . GLU A 1 106 ? 17.587 25.389 10.639 1.00 23.35 103 GLU A O 1
ATOM 703 N N . ILE A 1 107 ? 16.455 25.896 12.512 1.00 19.97 104 ILE A N 1
ATOM 704 C CA . ILE A 1 107 ? 17.008 24.786 13.289 1.00 18.93 104 ILE A CA 1
ATOM 705 C C . ILE A 1 107 ? 16.384 23.474 12.823 1.00 18.91 104 ILE A C 1
ATOM 706 O O . ILE A 1 107 ? 15.183 23.415 12.567 1.00 18.21 104 ILE A O 1
ATOM 711 N N . SER A 1 108 ? 17.191 22.423 12.698 1.00 19.13 105 SER A N 1
ATOM 712 C CA . SER A 1 108 ? 16.652 21.144 12.256 1.00 20.95 105 SER A CA 1
ATOM 713 C C . SER A 1 108 ? 17.357 19.927 12.835 1.00 20.15 105 SER A C 1
ATOM 714 O O . SER A 1 108 ? 16.949 18.800 12.577 1.00 21.36 105 SER A O 1
ATOM 717 N N . GLY A 1 109 ? 18.405 20.142 13.622 1.00 18.35 106 GLY A N 1
ATOM 718 C CA . GLY A 1 109 ? 19.121 19.008 14.191 1.00 16.45 106 GLY A CA 1
ATOM 719 C C . GLY A 1 109 ? 18.460 18.383 15.404 1.00 16.70 106 GLY A C 1
ATOM 720 O O . GLY A 1 109 ? 17.535 18.956 15.976 1.00 19.15 106 GLY A O 1
ATOM 721 N N . LYS A 1 110 ? 18.922 17.192 15.783 1.00 16.87 107 LYS A N 1
ATOM 722 C CA . LYS A 1 110 ? 18.392 16.478 16.945 1.00 17.35 107 LYS A CA 1
ATOM 723 C C . LYS A 1 110 ? 19.370 16.600 18.110 1.00 14.52 107 LYS A C 1
ATOM 724 O O . LYS A 1 110 ? 20.591 16.534 17.921 1.00 14.53 107 LYS A O 1
ATOM 730 N N . TYR A 1 111 ? 18.819 16.790 19.308 1.00 15.50 108 TYR A N 1
ATOM 731 C CA . TYR A 1 111 ? 19.597 16.961 20.535 1.00 15.60 108 TYR A CA 1
ATOM 732 C C . TYR A 1 111 ? 18.910 16.262 21.703 1.00 13.98 108 TYR A C 1
ATOM 733 O O . TYR A 1 111 ? 17.698 16.055 21.689 1.00 17.25 108 TYR A O 1
ATOM 742 N N . ASP A 1 112 ? 19.681 15.912 22.724 1.00 12.52 109 ASP A N 1
ATOM 743 C CA . ASP A 1 112 ? 19.085 15.285 23.899 1.00 13.91 109 ASP A CA 1
ATOM 744 C C . ASP A 1 112 ? 18.199 16.289 24.620 1.00 14.89 109 ASP A C 1
ATOM 745 O O . ASP A 1 112 ? 17.052 16.003 24.966 1.00 15.06 109 ASP A O 1
ATOM 750 N N . THR A 1 113 ? 18.744 17.486 24.817 1.00 15.21 110 THR A N 1
ATOM 751 C CA . THR A 1 113 ? 18.083 18.509 25.621 1.00 15.56 110 THR A CA 1
ATOM 752 C C . THR A 1 113 ? 17.955 19.894 25.015 1.00 14.82 110 THR A C 1
ATOM 753 O O . THR A 1 113 ? 18.921 20.436 24.484 1.00 14.85 110 THR A O 1
ATOM 757 N N . TRP A 1 114 ? 16.753 20.455 25.125 1.00 14.00 111 TRP A N 1
ATOM 758 C CA . TRP A 1 114 ? 16.439 21.794 24.626 1.00 15.10 111 TRP A CA 1
ATOM 759 C C . TRP A 1 114 ? 16.189 22.716 25.813 1.00 15.08 111 TRP A C 1
ATOM 760 O O . TRP A 1 114 ? 15.357 22.422 26.674 1.00 16.46 111 TRP A O 1
ATOM 771 N N . ILE A 1 115 ? 16.901 23.837 25.855 1.00 16.19 112 ILE A N 1
ATOM 772 C CA . ILE A 1 115 ? 16.742 24.796 26.948 1.00 16.93 112 ILE A CA 1
ATOM 773 C C . ILE A 1 115 ? 16.356 26.150 26.371 1.00 17.20 112 ILE A C 1
ATOM 774 O O . ILE A 1 115 ? 16.898 26.567 25.353 1.00 15.95 112 ILE A O 1
ATOM 787 N N . ASN A 1 117 ? 14.545 30.343 27.401 1.00 25.05 114 ASN A N 1
ATOM 788 C CA . ASN A 1 117 ? 14.141 31.369 28.357 1.00 28.20 114 ASN A CA 1
ATOM 789 C C . ASN A 1 117 ? 13.240 32.336 27.598 1.00 31.05 114 ASN A C 1
ATOM 790 O O . ASN A 1 117 ? 13.651 33.439 27.236 1.00 34.03 114 ASN A O 1
ATOM 795 N N . PRO A 1 118 ? 11.992 31.920 27.338 1.00 35.28 115 PRO A N 1
ATOM 796 C CA . PRO A 1 118 ? 10.979 32.694 26.618 1.00 39.37 115 PRO A CA 1
ATOM 797 C C . PRO A 1 118 ? 10.540 33.985 27.304 1.00 43.68 115 PRO A C 1
ATOM 798 O O . PRO A 1 118 ? 10.237 33.998 28.497 1.00 42.63 115 PRO A O 1
ATOM 802 N N . PRO A 1 119 ? 10.499 35.092 26.547 1.00 48.31 116 PRO A N 1
ATOM 803 C CA . PRO A 1 119 ? 10.096 36.399 27.070 1.00 52.36 116 PRO A CA 1
ATOM 804 C C . PRO A 1 119 ? 8.578 36.541 27.146 1.00 56.08 116 PRO A C 1
ATOM 805 O O . PRO A 1 119 ? 8.061 37.641 27.334 1.00 58.08 116 PRO A O 1
ATOM 809 N N . PHE A 1 120 ? 7.867 35.427 26.999 1.00 58.43 117 PHE A N 1
ATOM 810 C CA . PHE A 1 120 ? 6.409 35.455 27.043 1.00 62.17 117 PHE A CA 1
ATOM 811 C C . PHE A 1 120 ? 5.925 35.819 28.443 1.00 63.11 117 PHE A C 1
ATOM 812 O O . PHE A 1 120 ? 5.671 36.988 28.739 1.00 64.22 117 PHE A O 1
ATOM 820 N N . ASP A 1 128 ? 5.376 32.453 22.418 1.00 54.22 125 ASP A N 1
ATOM 821 C CA . ASP A 1 128 ? 5.556 32.094 21.017 1.00 53.54 125 ASP A CA 1
ATOM 822 C C . ASP A 1 128 ? 5.624 30.578 20.856 1.00 51.36 125 ASP A C 1
ATOM 823 O O . ASP A 1 128 ? 6.476 29.907 21.442 1.00 50.09 125 ASP A O 1
ATOM 828 N N . ARG A 1 129 ? 4.716 30.050 20.047 1.00 48.20 126 ARG A N 1
ATOM 829 C CA . ARG A 1 129 ? 4.639 28.620 19.804 1.00 45.52 126 ARG A CA 1
ATOM 830 C C . ARG A 1 129 ? 5.723 28.142 18.836 1.00 40.40 126 ARG A C 1
ATOM 831 O O . ARG A 1 129 ? 5.932 26.943 18.683 1.00 37.11 126 ARG A O 1
ATOM 839 N N . ALA A 1 130 ? 6.415 29.083 18.196 1.00 37.65 127 ALA A N 1
ATOM 840 C CA . ALA A 1 130 ? 7.470 28.740 17.244 1.00 34.35 127 ALA A CA 1
ATOM 841 C C . ALA A 1 130 ? 8.607 27.993 17.933 1.00 31.61 127 ALA A C 1
ATOM 842 O O . ALA A 1 130 ? 9.095 26.983 17.420 1.00 30.15 127 ALA A O 1
ATOM 844 N N . PHE A 1 131 ? 9.028 28.492 19.091 1.00 28.14 128 PHE A N 1
ATOM 845 C CA . PHE A 1 131 ? 10.105 27.857 19.843 1.00 27.31 128 PHE A CA 1
ATOM 846 C C . PHE A 1 131 ? 9.645 26.535 20.423 1.00 26.19 128 PHE A C 1
ATOM 847 O O . PHE A 1 131 ? 10.405 25.566 20.468 1.00 24.46 128 PHE A O 1
ATOM 855 N N . ILE A 1 132 ? 8.396 26.503 20.875 1.00 25.41 129 ILE A N 1
ATOM 856 C CA . ILE A 1 132 ? 7.829 25.296 21.456 1.00 23.68 129 ILE A CA 1
ATOM 857 C C . ILE A 1 132 ? 7.732 24.189 20.409 1.00 22.02 129 ILE A C 1
ATOM 858 O O . ILE A 1 132 ? 8.115 23.047 20.672 1.00 19.21 129 ILE A O 1
ATOM 863 N N . ASP A 1 133 ? 7.219 24.521 19.227 1.00 20.53 130 ASP A N 1
ATOM 864 C CA . ASP A 1 133 ? 7.090 23.520 18.169 1.00 21.52 130 ASP A CA 1
ATOM 865 C C . ASP A 1 133 ? 8.453 22.945 17.801 1.00 20.99 130 ASP A C 1
ATOM 866 O O . ASP A 1 133 ? 8.597 21.734 17.613 1.00 19.42 130 ASP A O 1
ATOM 871 N N . LYS A 1 134 ? 9.450 23.816 17.692 1.00 19.01 131 LYS A N 1
ATOM 872 C CA . LYS A 1 134 ? 10.791 23.377 17.318 1.00 19.11 131 LYS A CA 1
ATOM 873 C C . LYS A 1 134 ? 11.397 22.495 18.400 1.00 17.75 131 LYS A C 1
ATOM 874 O O . LYS A 1 134 ? 12.096 21.529 18.102 1.00 18.93 131 LYS A O 1
ATOM 880 N N . ALA A 1 135 ? 11.123 22.826 19.658 1.00 18.07 132 ALA A N 1
ATOM 881 C CA . ALA A 1 135 ? 11.643 22.045 20.775 1.00 15.43 132 ALA A CA 1
ATOM 882 C C . ALA A 1 135 ? 11.159 20.601 20.682 1.00 18.11 132 ALA A C 1
ATOM 883 O O . ALA A 1 135 ? 11.944 19.666 20.829 1.00 18.71 132 ALA A O 1
ATOM 885 N N . PHE A 1 136 ? 9.861 20.428 20.442 1.00 19.13 133 PHE A N 1
ATOM 886 C CA . PHE A 1 136 ? 9.266 19.097 20.337 1.00 21.04 133 PHE A CA 1
ATOM 887 C C . PHE A 1 136 ? 9.685 18.357 19.069 1.00 20.18 133 PHE A C 1
ATOM 888 O O . PHE A 1 136 ? 9.597 17.133 18.991 1.00 21.01 133 PHE A O 1
ATOM 896 N N . GLU A 1 137 ? 10.141 19.106 18.075 1.00 18.39 134 GLU A N 1
ATOM 897 C CA . GLU A 1 137 ? 10.585 18.514 16.824 1.00 20.41 134 GLU A CA 1
ATOM 898 C C . GLU A 1 137 ? 12.025 18.041 16.952 1.00 21.47 134 GLU A C 1
ATOM 899 O O . GLU A 1 137 ? 12.450 17.097 16.281 1.00 24.66 134 GLU A O 1
ATOM 905 N N . THR A 1 138 ? 12.771 18.679 17.843 1.00 18.03 135 THR A N 1
ATOM 906 C CA . THR A 1 138 ? 14.187 18.377 17.969 1.00 19.85 135 THR A CA 1
ATOM 907 C C . THR A 1 138 ? 14.766 17.680 19.188 1.00 19.34 135 THR A C 1
ATOM 908 O O . THR A 1 138 ? 15.772 16.988 19.059 1.00 18.67 135 THR A O 1
ATOM 912 N N . SER A 1 139 ? 14.154 17.846 20.356 1.00 18.22 136 SER A N 1
ATOM 913 C CA . SER A 1 139 ? 14.736 17.280 21.567 1.00 18.11 136 SER A CA 1
ATOM 914 C C . SER A 1 139 ? 13.870 16.364 22.423 1.00 18.09 136 SER A C 1
ATOM 915 O O . SER A 1 139 ? 12.643 16.448 22.414 1.00 17.72 136 SER A O 1
ATOM 926 N N . TRP A 1 141 ? 14.277 16.094 25.878 1.00 18.18 138 TRP A N 1
ATOM 927 C CA . TRP A 1 141 ? 13.973 16.786 27.126 1.00 16.20 138 TRP A CA 1
ATOM 928 C C . TRP A 1 141 ? 13.902 18.271 26.831 1.00 17.08 138 TRP A C 1
ATOM 929 O O . TRP A 1 141 ? 14.782 18.819 26.174 1.00 19.94 138 TRP A O 1
ATOM 940 N N . ILE A 1 142 ? 12.847 18.910 27.316 1.00 14.66 139 ILE A N 1
ATOM 941 C CA . ILE A 1 142 ? 12.617 20.326 27.056 1.00 16.47 139 ILE A CA 1
ATOM 942 C C . ILE A 1 142 ? 12.457 21.104 28.355 1.00 17.24 139 ILE A C 1
ATOM 943 O O . ILE A 1 142 ? 11.617 20.774 29.190 1.00 15.52 139 ILE A O 1
ATOM 948 N N . TYR A 1 143 ? 13.265 22.147 28.520 1.00 18.23 140 TYR A N 1
ATOM 949 C CA . TYR A 1 143 ? 13.209 22.960 29.727 1.00 16.40 140 TYR A CA 1
ATOM 950 C C . TYR A 1 143 ? 13.004 24.416 29.382 1.00 17.06 140 TYR A C 1
ATOM 951 O O . TYR A 1 143 ? 13.511 24.898 28.372 1.00 16.33 140 TYR A O 1
ATOM 960 N N . SER A 1 144 ? 12.277 25.114 30.245 1.00 16.22 141 SER A N 1
ATOM 961 C CA . SER A 1 144 ? 11.999 26.519 30.037 1.00 20.22 141 SER A CA 1
ATOM 962 C C . SER A 1 144 ? 11.942 27.258 31.363 1.00 20.05 141 SER A C 1
ATOM 963 O O . SER A 1 144 ? 11.498 26.714 32.371 1.00 20.00 141 SER A O 1
ATOM 966 N N . ILE A 1 145 ? 12.412 28.498 31.358 1.00 20.25 142 ILE A N 1
ATOM 967 C CA . ILE A 1 145 ? 12.347 29.333 32.545 1.00 19.45 142 ILE A CA 1
ATOM 968 C C . ILE A 1 145 ? 11.951 30.714 32.036 1.00 22.97 142 ILE A C 1
ATOM 969 O O . ILE A 1 145 ? 12.484 31.190 31.032 1.00 21.24 142 ILE A O 1
ATOM 974 N N . GLY A 1 146 ? 10.983 31.334 32.700 1.00 23.95 143 GLY A N 1
ATOM 975 C CA . GLY A 1 146 ? 10.531 32.644 32.270 1.00 24.42 143 GLY A CA 1
ATOM 976 C C . GLY A 1 146 ? 9.468 33.204 33.192 1.00 26.45 143 GLY A C 1
ATOM 977 O O . GLY A 1 146 ? 9.203 32.636 34.249 1.00 22.77 143 GLY A O 1
ATOM 978 N N . ASN A 1 147 ? 8.848 34.307 32.783 1.00 28.51 144 ASN A N 1
ATOM 979 C CA . ASN A 1 147 ? 7.823 34.955 33.593 1.00 32.39 144 ASN A CA 1
ATOM 980 C C . ASN A 1 147 ? 6.655 34.031 33.921 1.00 32.12 144 ASN A C 1
ATOM 981 O O . ASN A 1 147 ? 6.108 33.358 33.043 1.00 32.32 144 ASN A O 1
ATOM 986 N N . ALA A 1 148 ? 6.271 34.021 35.195 1.00 33.36 145 ALA A N 1
ATOM 987 C CA . ALA A 1 148 ? 5.180 33.183 35.681 1.00 32.40 145 ALA A CA 1
ATOM 988 C C . ALA A 1 148 ? 3.830 33.508 35.054 1.00 33.59 145 ALA A C 1
ATOM 989 O O . ALA A 1 148 ? 2.906 32.698 35.118 1.00 33.30 145 ALA A O 1
ATOM 991 N N . LYS A 1 149 ? 3.707 34.686 34.452 1.00 34.46 146 LYS A N 1
ATOM 992 C CA . LYS A 1 149 ? 2.448 35.072 33.829 1.00 38.50 146 LYS A CA 1
ATOM 993 C C . LYS A 1 149 ? 2.142 34.253 32.577 1.00 38.76 146 LYS A C 1
ATOM 994 O O . LYS A 1 149 ? 1.002 34.216 32.113 1.00 38.50 146 LYS A O 1
ATOM 1000 N N . ALA A 1 150 ? 3.162 33.588 32.040 1.00 39.81 147 ALA A N 1
ATOM 1001 C CA . ALA A 1 150 ? 2.999 32.758 30.849 1.00 38.85 147 ALA A CA 1
ATOM 1002 C C . ALA A 1 150 ? 2.741 31.309 31.256 1.00 39.51 147 ALA A C 1
ATOM 1003 O O . ALA A 1 150 ? 2.576 30.432 30.407 1.00 38.39 147 ALA A O 1
ATOM 1005 N N . ARG A 1 151 ? 2.692 31.075 32.564 1.00 38.65 148 ARG A N 1
ATOM 1006 C CA . ARG A 1 151 ? 2.487 29.741 33.124 1.00 37.62 148 ARG A CA 1
ATOM 1007 C C . ARG A 1 151 ? 1.329 28.947 32.518 1.00 37.39 148 ARG A C 1
ATOM 1008 O O . ARG A 1 151 ? 1.501 27.793 32.124 1.00 33.69 148 ARG A O 1
ATOM 1016 N N . ASP A 1 152 ? 0.150 29.555 32.445 1.00 36.25 149 ASP A N 1
ATOM 1017 C CA . ASP A 1 152 ? -1.008 28.863 31.888 1.00 38.51 149 ASP A CA 1
ATOM 1018 C C . ASP A 1 152 ? -0.817 28.537 30.410 1.00 36.35 149 ASP A C 1
ATOM 1019 O O . ASP A 1 152 ? -1.079 27.416 29.974 1.00 34.73 149 ASP A O 1
ATOM 1024 N N . PHE A 1 153 ? -0.359 29.519 29.643 1.00 34.50 150 PHE A N 1
ATOM 1025 C CA . PHE A 1 153 ? -0.129 29.324 28.217 1.00 34.07 150 PHE A CA 1
ATOM 1026 C C . PHE A 1 153 ? 0.840 28.170 27.972 1.00 32.23 150 PHE A C 1
ATOM 1027 O O . PHE A 1 153 ? 0.537 27.229 27.233 1.00 31.54 150 PHE A O 1
ATOM 1035 N N . LEU A 1 154 ? 2.005 28.252 28.604 1.00 29.56 151 LEU A N 1
ATOM 1036 C CA . LEU A 1 154 ? 3.043 27.239 28.448 1.00 29.22 151 LEU A CA 1
ATOM 1037 C C . LEU A 1 154 ? 2.630 25.841 28.889 1.00 29.48 151 LEU A C 1
ATOM 1038 O O . LEU A 1 154 ? 2.962 24.852 28.233 1.00 28.04 151 LEU A O 1
ATOM 1043 N N . ARG A 1 155 ? 1.911 25.755 30.003 1.00 31.88 152 ARG A N 1
ATOM 1044 C CA . ARG A 1 155 ? 1.471 24.462 30.511 1.00 33.39 152 ARG A CA 1
ATOM 1045 C C . ARG A 1 155 ? 0.562 23.773 29.503 1.00 34.12 152 ARG A C 1
ATOM 1046 O O . ARG A 1 155 ? 0.667 22.566 29.283 1.00 32.91 152 ARG A O 1
ATOM 1054 N N . ARG A 1 156 ? -0.324 24.549 28.885 1.00 34.01 153 ARG A N 1
ATOM 1055 C CA . ARG A 1 156 ? -1.243 24.013 27.890 1.00 34.55 153 ARG A CA 1
ATOM 1056 C C . ARG A 1 156 ? -0.433 23.519 26.695 1.00 33.11 153 ARG A C 1
ATOM 1057 O O . ARG A 1 156 ? -0.622 22.396 26.222 1.00 31.82 153 ARG A O 1
ATOM 1065 N N . GLU A 1 157 ? 0.481 24.360 26.221 1.00 28.80 154 GLU A N 1
ATOM 1066 C CA . GLU A 1 157 ? 1.323 24.014 25.081 1.00 30.47 154 GLU A CA 1
ATOM 1067 C C . GLU A 1 157 ? 2.191 22.779 25.328 1.00 29.20 154 GLU A C 1
ATOM 1068 O O . GLU A 1 157 ? 2.265 21.892 24.484 1.00 29.98 154 GLU A O 1
ATOM 1074 N N . PHE A 1 158 ? 2.845 22.717 26.484 1.00 26.48 155 PHE A N 1
ATOM 1075 C CA . PHE A 1 158 ? 3.719 21.587 26.799 1.00 25.65 155 PHE A CA 1
ATOM 1076 C C . PHE A 1 158 ? 3.017 20.259 27.053 1.00 27.61 155 PHE A C 1
ATOM 1077 O O . PHE A 1 158 ? 3.492 19.210 26.621 1.00 26.36 155 PHE A O 1
ATOM 1085 N N . SER A 1 159 ? 1.903 20.306 27.775 1.00 29.36 156 SER A N 1
ATOM 1086 C CA . SER A 1 159 ? 1.153 19.105 28.134 1.00 31.37 156 SER A CA 1
ATOM 1087 C C . SER A 1 159 ? 0.571 18.296 26.978 1.00 32.58 156 SER A C 1
ATOM 1088 O O . SER A 1 159 ? 0.355 17.089 27.110 1.00 31.02 156 SER A O 1
ATOM 1091 N N . ALA A 1 160 ? 0.327 18.948 25.848 1.00 34.10 157 ALA A N 1
ATOM 1092 C CA . ALA A 1 160 ? -0.242 18.266 24.693 1.00 36.20 157 ALA A CA 1
ATOM 1093 C C . ALA A 1 160 ? 0.742 17.348 23.963 1.00 37.40 157 ALA A C 1
ATOM 1094 O O . ALA A 1 160 ? 0.357 16.280 23.484 1.00 39.00 157 ALA A O 1
ATOM 1096 N N . ARG A 1 161 ? 2.008 17.751 23.884 1.00 34.44 158 ARG A N 1
ATOM 1097 C CA . ARG A 1 161 ? 3.008 16.947 23.186 1.00 30.74 158 ARG A CA 1
ATOM 1098 C C . ARG A 1 161 ? 4.077 16.344 24.084 1.00 29.28 158 ARG A C 1
ATOM 1099 O O . ARG A 1 161 ? 5.038 15.745 23.600 1.00 29.28 158 ARG A O 1
ATOM 1107 N N . GLY A 1 162 ? 3.910 16.496 25.391 1.00 28.05 159 GLY A N 1
ATOM 1108 C CA . GLY A 1 162 ? 4.882 15.943 26.310 1.00 24.76 159 GLY A CA 1
ATOM 1109 C C . GLY A 1 162 ? 4.329 15.768 27.705 1.00 25.94 159 GLY A C 1
ATOM 1110 O O . GLY A 1 162 ? 3.191 16.145 27.989 1.00 23.10 159 GLY A O 1
ATOM 1111 N N . ASP A 1 163 ? 5.136 15.173 28.575 1.00 24.25 160 ASP A N 1
ATOM 1112 C CA . ASP A 1 163 ? 4.743 14.965 29.958 1.00 25.04 160 ASP A CA 1
ATOM 1113 C C . ASP A 1 163 ? 5.494 15.984 30.803 1.00 21.90 160 ASP A C 1
ATOM 1114 O O . ASP A 1 163 ? 6.721 15.972 30.843 1.00 22.15 160 ASP A O 1
ATOM 1119 N N . VAL A 1 164 ? 4.753 16.875 31.455 1.00 23.37 161 VAL A N 1
ATOM 1120 C CA . VAL A 1 164 ? 5.353 17.902 32.298 1.00 24.60 161 VAL A CA 1
ATOM 1121 C C . VAL A 1 164 ? 5.699 17.301 33.652 1.00 24.50 161 VAL A C 1
ATOM 1122 O O . VAL A 1 164 ? 4.810 16.989 34.445 1.00 26.51 161 VAL A O 1
ATOM 1126 N N . PHE A 1 165 ? 6.990 17.130 33.917 1.00 21.81 162 PHE A N 1
ATOM 1127 C CA . PHE A 1 165 ? 7.415 16.560 35.184 1.00 21.78 162 PHE A CA 1
ATOM 1128 C C . PHE A 1 165 ? 7.867 17.633 36.165 1.00 21.44 162 PHE A C 1
ATOM 1129 O O . PHE A 1 165 ? 8.114 17.341 37.336 1.00 24.06 162 PHE A O 1
ATOM 1137 N N . ARG A 1 166 ? 7.982 18.870 35.684 1.00 20.85 163 ARG A N 1
ATOM 1138 C CA . ARG A 1 166 ? 8.357 19.990 36.547 1.00 21.92 163 ARG A CA 1
ATOM 1139 C C . ARG A 1 166 ? 7.647 21.285 36.159 1.00 22.60 163 ARG A C 1
ATOM 1140 O O . ARG A 1 166 ? 7.634 21.677 34.995 1.00 24.96 163 ARG A O 1
ATOM 1148 N N . GLU A 1 167 ? 7.022 21.921 37.146 1.00 20.32 164 GLU A N 1
ATOM 1149 C CA . GLU A 1 167 ? 6.349 23.204 36.967 1.00 22.86 164 GLU A CA 1
ATOM 1150 C C . GLU A 1 167 ? 6.564 23.848 38.328 1.00 24.50 164 GLU A C 1
ATOM 1151 O O . GLU A 1 167 ? 5.721 23.746 39.227 1.00 24.77 164 GLU A O 1
ATOM 1157 N N . GLU A 1 168 ? 7.713 24.498 38.467 1.00 23.97 165 GLU A N 1
ATOM 1158 C CA . GLU A 1 168 ? 8.123 25.107 39.723 1.00 24.69 165 GLU A CA 1
ATOM 1159 C C . GLU A 1 168 ? 8.189 26.626 39.749 1.00 26.83 165 GLU A C 1
ATOM 1160 O O . GLU A 1 168 ? 8.641 27.268 38.802 1.00 23.14 165 GLU A O 1
ATOM 1166 N N . LYS A 1 169 ? 7.730 27.196 40.858 1.00 27.78 166 LYS A N 1
ATOM 1167 C CA . LYS A 1 169 ? 7.757 28.637 41.032 1.00 28.91 166 LYS A CA 1
ATOM 1168 C C . LYS A 1 169 ? 9.083 29.034 41.667 1.00 29.09 166 LYS A C 1
ATOM 1169 O O . LYS A 1 169 ? 9.532 28.425 42.639 1.00 30.63 166 LYS A O 1
ATOM 1175 N N . VAL A 1 170 ? 9.721 30.045 41.095 1.00 29.23 167 VAL A N 1
ATOM 1176 C CA . VAL A 1 170 ? 10.985 30.548 41.612 1.00 29.20 167 VAL A CA 1
ATOM 1177 C C . VAL A 1 170 ? 10.983 32.046 41.366 1.00 30.20 167 VAL A C 1
ATOM 1178 O O . VAL A 1 170 ? 10.151 32.551 40.617 1.00 27.32 167 VAL A O 1
ATOM 1182 N N . TYR A 1 171 ? 11.906 32.761 41.997 1.00 33.08 168 TYR A N 1
ATOM 1183 C CA . TYR A 1 171 ? 11.970 34.201 41.799 1.00 35.30 168 TYR A CA 1
ATOM 1184 C C . TYR A 1 171 ? 13.311 34.621 41.234 1.00 34.95 168 TYR A C 1
ATOM 1185 O O . TYR A 1 171 ? 14.358 34.114 41.630 1.00 36.19 168 TYR A O 1
ATOM 1194 N N . ILE A 1 172 ? 13.268 35.550 40.290 1.00 35.07 169 ILE A N 1
ATOM 1195 C CA . ILE A 1 172 ? 14.476 36.057 39.669 1.00 34.04 169 ILE A CA 1
ATOM 1196 C C . ILE A 1 172 ? 14.775 37.421 40.271 1.00 36.20 169 ILE A C 1
ATOM 1197 O O . ILE A 1 172 ? 13.866 38.225 40.494 1.00 35.92 169 ILE A O 1
ATOM 1202 N N . THR A 1 173 ? 16.046 37.673 40.558 1.00 35.06 170 THR A N 1
ATOM 1203 C CA . THR A 1 173 ? 16.431 38.954 41.128 1.00 35.10 170 THR A CA 1
ATOM 1204 C C . THR A 1 173 ? 16.486 39.965 39.999 1.00 32.51 170 THR A C 1
ATOM 1205 O O . THR A 1 173 ? 17.106 39.720 38.959 1.00 34.59 170 THR A O 1
ATOM 1209 N N . VAL A 1 174 ? 15.824 41.098 40.197 1.00 30.95 171 VAL A N 1
ATOM 1210 C CA . VAL A 1 174 ? 15.794 42.133 39.179 1.00 28.38 171 VAL A CA 1
ATOM 1211 C C . VAL A 1 174 ? 15.906 43.513 39.812 1.00 25.55 171 VAL A C 1
ATOM 1212 O O . VAL A 1 174 ? 15.595 43.692 40.990 1.00 23.85 171 VAL A O 1
ATOM 1216 N N . PRO A 1 175 ? 16.385 44.499 39.044 1.00 24.28 172 PRO A N 1
ATOM 1217 C CA . PRO A 1 175 ? 16.511 45.857 39.578 1.00 23.75 172 PRO A CA 1
ATOM 1218 C C . PRO A 1 175 ? 15.113 46.379 39.911 1.00 28.49 172 PRO A C 1
ATOM 1219 O O . PRO A 1 175 ? 14.121 45.931 39.326 1.00 28.27 172 PRO A O 1
ATOM 1223 N N . ARG A 1 176 ? 15.039 47.324 40.841 1.00 27.11 173 ARG A N 1
ATOM 1224 C CA . ARG A 1 176 ? 13.763 47.903 41.248 1.00 29.88 173 ARG A CA 1
ATOM 1225 C C . ARG A 1 176 ? 13.318 49.002 40.293 1.00 31.63 173 ARG A C 1
ATOM 1226 O O . ARG A 1 176 ? 12.137 49.334 40.231 1.00 33.25 173 ARG A O 1
ATOM 1234 N N . ILE A 1 177 ? 14.270 49.558 39.550 1.00 33.39 174 ILE A N 1
ATOM 1235 C CA . ILE A 1 177 ? 14.001 50.653 38.623 1.00 38.57 174 ILE A CA 1
ATOM 1236 C C . ILE A 1 177 ? 12.757 50.497 37.763 1.00 40.78 174 ILE A C 1
ATOM 1237 O O . ILE A 1 177 ? 12.044 51.472 37.521 1.00 43.52 174 ILE A O 1
ATOM 1242 N N . TYR A 1 178 ? 12.491 49.279 37.305 1.00 44.46 175 TYR A N 1
ATOM 1243 C CA . TYR A 1 178 ? 11.322 49.026 36.472 1.00 48.99 175 TYR A CA 1
ATOM 1244 C C . TYR A 1 178 ? 10.128 48.612 37.325 1.00 49.65 175 TYR A C 1
ATOM 1245 O O . TYR A 1 178 ? 8.989 48.965 37.027 1.00 53.10 175 TYR A O 1
ATOM 1254 N N . ARG A 1 185 ? 9.342 45.961 43.530 1.00 51.00 182 ARG A N 1
ATOM 1255 C CA . ARG A 1 185 ? 10.232 45.140 44.341 1.00 48.66 182 ARG A CA 1
ATOM 1256 C C . ARG A 1 185 ? 11.454 44.692 43.548 1.00 44.97 182 ARG A C 1
ATOM 1257 O O . ARG A 1 185 ? 11.595 45.015 42.367 1.00 43.14 182 ARG A O 1
ATOM 1265 N N . ALA A 1 186 ? 12.339 43.946 44.202 1.00 40.06 183 ALA A N 1
ATOM 1266 C CA . ALA A 1 186 ? 13.552 43.472 43.551 1.00 36.34 183 ALA A CA 1
ATOM 1267 C C . ALA A 1 186 ? 13.450 42.007 43.136 1.00 33.82 183 ALA A C 1
ATOM 1268 O O . ALA A 1 186 ? 14.465 41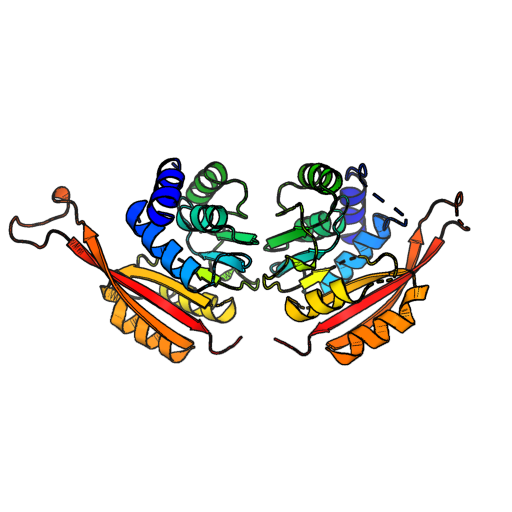.332 42.969 1.00 32.90 183 ALA A O 1
ATOM 1270 N N . ARG A 1 187 ? 12.224 41.523 42.958 1.00 32.96 184 ARG A N 1
ATOM 1271 C CA . ARG A 1 187 ? 12.012 40.133 42.563 1.00 34.13 184 ARG A CA 1
ATOM 1272 C C . ARG A 1 187 ? 10.784 39.977 41.675 1.00 33.06 184 ARG A C 1
ATOM 1273 O O . ARG A 1 187 ? 9.797 40.694 41.831 1.00 35.20 184 ARG A O 1
ATOM 1281 N N . ILE A 1 188 ? 10.850 39.029 40.748 1.00 31.44 185 ILE A N 1
ATOM 1282 C CA . ILE A 1 188 ? 9.733 38.745 39.855 1.00 30.43 185 ILE A CA 1
ATOM 1283 C C . ILE A 1 188 ? 9.482 37.243 39.901 1.00 29.46 185 ILE A C 1
ATOM 1284 O O . ILE A 1 188 ? 10.427 36.458 39.963 1.00 27.89 185 ILE A O 1
ATOM 1289 N N . GLU A 1 189 ? 8.212 36.851 39.887 1.00 27.57 186 GLU A N 1
ATOM 1290 C CA . GLU A 1 189 ? 7.856 35.438 39.918 1.00 28.08 186 GLU A CA 1
ATOM 1291 C C . GLU A 1 189 ? 8.087 34.811 38.550 1.00 26.70 186 GLU A C 1
ATOM 1292 O O . GLU A 1 189 ? 7.589 35.296 37.531 1.00 24.61 186 GLU A O 1
ATOM 1298 N N . ALA A 1 190 ? 8.856 33.732 38.538 1.00 25.19 187 ALA A N 1
ATOM 1299 C CA . ALA A 1 190 ? 9.166 33.023 37.308 1.00 25.15 187 ALA A CA 1
ATOM 1300 C C . ALA A 1 190 ? 8.675 31.594 37.449 1.00 25.06 187 ALA A C 1
ATOM 1301 O O . ALA A 1 190 ? 8.315 31.154 38.542 1.00 24.15 187 ALA A O 1
ATOM 1303 N N . VAL A 1 191 ? 8.642 30.870 36.339 1.00 23.23 188 VAL A N 1
ATOM 1304 C CA . VAL A 1 191 ? 8.208 29.485 36.385 1.00 20.97 188 VAL A CA 1
ATOM 1305 C C . VAL A 1 191 ? 9.193 28.630 35.605 1.00 20.13 188 VAL A C 1
ATOM 1306 O O . VAL A 1 191 ? 9.675 29.029 34.541 1.00 20.50 188 VAL A O 1
ATOM 1310 N N . ILE A 1 192 ? 9.509 27.467 36.161 1.00 18.22 189 I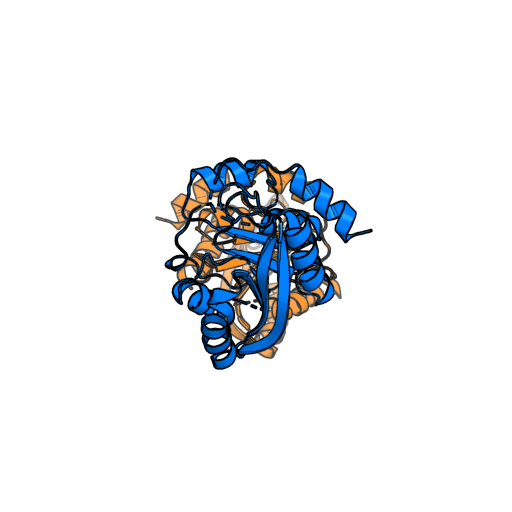LE A N 1
ATOM 1311 C CA . ILE A 1 192 ? 10.428 26.533 35.532 1.00 19.54 189 ILE A CA 1
ATOM 1312 C C . ILE A 1 192 ? 9.618 25.334 35.071 1.00 20.58 189 ILE A C 1
ATOM 1313 O O . ILE A 1 192 ? 8.845 24.773 35.844 1.00 22.77 189 ILE A O 1
ATOM 1318 N N . PHE A 1 193 ? 9.779 24.969 33.803 1.00 19.92 190 PHE A N 1
ATOM 1319 C CA . PHE A 1 193 ? 9.086 23.816 33.235 1.00 20.51 190 PHE A CA 1
ATOM 1320 C C . PHE A 1 193 ? 10.094 22.761 32.812 1.00 18.25 190 PHE A C 1
ATOM 1321 O O . PHE A 1 193 ? 11.130 23.078 32.215 1.00 17.64 190 PHE A O 1
ATOM 1329 N N . GLY A 1 194 ? 9.783 21.509 33.126 1.00 19.82 191 GLY A N 1
ATOM 1330 C CA . GLY A 1 194 ? 10.627 20.393 32.738 1.00 19.38 191 GLY A CA 1
ATOM 1331 C C . GLY A 1 194 ? 9.665 19.466 32.024 1.00 20.32 191 GLY A C 1
ATOM 1332 O O . GLY A 1 194 ? 8.683 19.032 32.626 1.00 18.93 191 GLY A O 1
ATOM 1333 N N . VAL A 1 195 ? 9.931 19.167 30.756 1.00 19.45 192 VAL A N 1
ATOM 1334 C CA . VAL A 1 195 ? 9.026 18.326 29.972 1.00 20.06 192 VAL A CA 1
ATOM 1335 C C . VAL A 1 195 ? 9.715 17.198 29.221 1.00 20.94 192 VAL A C 1
ATOM 1336 O O . VAL A 1 195 ? 10.792 17.381 28.646 1.00 16.78 192 VAL A O 1
ATOM 1340 N N . ARG A 1 196 ? 9.097 16.018 29.231 1.00 19.93 193 ARG A N 1
ATOM 1341 C CA . ARG A 1 196 ? 9.651 14.901 28.484 1.00 21.73 193 ARG A CA 1
ATOM 1342 C C . ARG A 1 196 ? 8.810 14.768 27.213 1.00 19.19 193 ARG A C 1
ATOM 1343 O O . ARG A 1 196 ? 7.590 14.611 27.278 1.00 19.80 193 ARG A O 1
ATOM 1351 N N . ASN A 1 197 ? 9.471 14.845 26.064 1.00 20.38 194 ASN A N 1
ATOM 1352 C CA . ASN A 1 197 ? 8.809 14.756 24.765 1.00 21.31 194 ASN A CA 1
ATOM 1353 C C . ASN A 1 197 ? 8.104 13.413 24.594 1.00 25.29 194 ASN A C 1
ATOM 1354 O O . ASN A 1 197 ? 8.651 12.374 24.961 1.00 24.95 194 ASN A O 1
ATOM 1359 N N . HIS A 1 198 ? 6.888 13.436 24.052 1.00 27.48 195 HIS A N 1
ATOM 1360 C CA . HIS A 1 198 ? 6.147 12.200 23.805 1.00 30.49 195 HIS A CA 1
ATOM 1361 C C . HIS A 1 198 ? 6.896 11.451 22.710 1.00 32.39 195 HIS A C 1
ATOM 1362 O O . HIS A 1 198 ? 6.931 10.222 22.690 1.00 31.80 195 HIS A O 1
ATOM 1369 N N . SER A 1 199 ? 7.499 12.211 21.800 1.00 33.86 196 SER A N 1
ATOM 1370 C CA . SER A 1 199 ? 8.256 11.638 20.690 1.00 36.40 196 SER A CA 1
ATOM 1371 C C . SER A 1 199 ? 9.616 11.131 21.151 1.00 38.64 196 SER A C 1
ATOM 1372 O O . SER A 1 199 ? 10.041 11.397 22.277 1.00 39.58 196 SER A O 1
ATOM 1375 N N . PHE A 1 200 ? 10.295 10.403 20.270 1.00 42.77 197 PHE A N 1
ATOM 1376 C CA . PHE A 1 200 ? 11.614 9.855 20.566 1.00 45.92 197 PHE A CA 1
ATOM 1377 C C . PHE A 1 200 ? 11.552 8.857 21.719 1.00 47.33 197 PHE A C 1
ATOM 1378 O O . PHE A 1 200 ? 12.315 9.033 22.690 1.00 49.69 197 PHE A O 1
ATOM 1395 N N . GLY B 1 5 ? 31.717 21.688 -9.266 1.00 41.55 2 GLY B N 1
ATOM 1396 C CA . GLY B 1 5 ? 30.995 20.676 -8.519 1.00 37.09 2 GLY B CA 1
ATOM 1397 C C . GLY B 1 5 ? 31.275 20.768 -7.030 1.00 34.20 2 GLY B C 1
ATOM 1398 O O . GLY B 1 5 ? 32.366 21.162 -6.615 1.00 31.32 2 GLY B O 1
ATOM 1399 N N . ILE B 1 6 ? 30.292 20.393 -6.221 1.00 30.81 3 ILE B N 1
ATOM 1400 C CA . ILE B 1 6 ? 30.441 20.449 -4.771 1.00 29.54 3 ILE B CA 1
ATOM 1401 C C . ILE B 1 6 ? 31.509 19.477 -4.262 1.00 28.57 3 ILE B C 1
ATOM 1402 O O . ILE B 1 6 ? 32.183 19.751 -3.270 1.00 26.16 3 ILE B O 1
ATOM 1407 N N . LYS B 1 7 ? 31.670 18.346 -4.941 1.00 28.11 4 LYS B N 1
ATOM 1408 C CA . LYS B 1 7 ? 32.665 17.364 -4.523 1.00 28.17 4 LYS B CA 1
ATOM 1409 C C . LYS B 1 7 ? 34.056 17.969 -4.692 1.00 28.69 4 LYS B C 1
ATOM 1410 O O . LYS B 1 7 ? 34.907 17.843 -3.811 1.00 27.76 4 LYS B O 1
ATOM 1416 N N . ASN B 1 8 ? 34.282 18.650 -5.813 1.00 27.08 5 ASN B N 1
ATOM 1417 C CA . ASN B 1 8 ? 35.577 19.272 -6.057 1.00 27.84 5 ASN B CA 1
ATOM 1418 C C . ASN B 1 8 ? 35.790 20.488 -5.168 1.00 24.89 5 ASN B C 1
ATOM 1419 O O . ASN B 1 8 ? 36.898 20.719 -4.686 1.00 22.99 5 ASN B O 1
ATOM 1424 N N . ASP B 1 9 ? 34.728 21.256 -4.944 1.00 20.62 6 ASP B N 1
ATOM 1425 C CA . ASP B 1 9 ? 34.820 22.446 -4.104 1.00 21.73 6 ASP B CA 1
ATOM 1426 C C . ASP B 1 9 ? 35.114 22.067 -2.653 1.00 20.32 6 ASP B C 1
ATOM 1427 O O . ASP B 1 9 ? 35.852 22.767 -1.960 1.00 20.03 6 ASP B O 1
ATOM 1432 N N . LEU B 1 10 ? 34.531 20.962 -2.193 1.00 16.43 7 LEU B N 1
ATOM 1433 C CA . LEU B 1 10 ? 34.768 20.495 -0.832 1.00 17.79 7 LEU B CA 1
ATOM 1434 C C . LEU B 1 10 ? 36.181 19.934 -0.749 1.00 17.36 7 LEU B C 1
ATOM 1435 O O . LEU B 1 10 ? 36.927 20.221 0.187 1.00 17.17 7 LEU B O 1
ATOM 1440 N N . GLU B 1 11 ? 36.542 19.133 -1.746 1.00 17.07 8 GLU B N 1
ATOM 1441 C CA . GLU B 1 11 ? 37.860 18.522 -1.784 1.00 18.08 8 GLU B CA 1
ATOM 1442 C C . GLU B 1 11 ? 38.990 19.533 -1.619 1.00 18.53 8 GLU B C 1
ATOM 1443 O O . GLU B 1 11 ? 39.929 19.291 -0.860 1.00 16.73 8 GLU B O 1
ATOM 1449 N N . ILE B 1 12 ? 38.908 20.672 -2.307 1.00 17.05 9 ILE B N 1
ATOM 1450 C CA . ILE B 1 12 ? 39.974 21.658 -2.190 1.00 20.91 9 ILE B CA 1
ATOM 1451 C C . ILE B 1 12 ? 40.033 22.280 -0.804 1.00 22.24 9 ILE B C 1
ATOM 1452 O O . ILE B 1 12 ? 41.095 22.711 -0.363 1.00 22.00 9 ILE B O 1
ATOM 1457 N N . ARG B 1 13 ? 38.901 22.325 -0.103 1.00 20.14 10 ARG B N 1
ATOM 1458 C CA . ARG B 1 13 ? 38.913 22.869 1.247 1.00 20.15 10 ARG B CA 1
ATOM 1459 C C . ARG B 1 13 ? 39.540 21.836 2.183 1.00 19.07 10 ARG B C 1
ATOM 1460 O O . ARG B 1 13 ? 40.243 22.186 3.130 1.00 22.79 10 ARG B O 1
ATOM 1468 N N . LEU B 1 14 ? 39.299 20.556 1.914 1.00 17.47 11 LEU B N 1
ATOM 1469 C CA . LEU B 1 14 ? 39.878 19.504 2.737 1.00 16.99 11 LEU B CA 1
ATOM 1470 C C . LEU B 1 14 ? 41.391 19.404 2.517 1.00 18.76 11 LEU B C 1
ATOM 1471 O O . LEU B 1 14 ? 42.136 19.059 3.433 1.00 21.66 11 LEU B O 1
ATOM 1476 N N . GLN B 1 15 ? 41.847 19.716 1.310 1.00 18.08 12 GLN B N 1
ATOM 1477 C CA . GLN B 1 15 ? 43.273 19.630 1.015 1.00 22.15 12 GLN B CA 1
ATOM 1478 C C . GLN B 1 15 ? 44.085 20.664 1.792 1.00 28.15 12 GLN B C 1
ATOM 1479 O O . GLN B 1 15 ? 45.295 20.516 1.958 1.00 26.86 12 GLN B O 1
ATOM 1485 N N . LYS B 1 16 ? 43.416 21.698 2.290 1.00 35.38 13 LYS B N 1
ATOM 1486 C CA . LYS B 1 16 ? 44.094 22.734 3.061 1.00 41.70 13 LYS B CA 1
ATOM 1487 C C . LYS B 1 16 ? 44.427 22.242 4.471 1.00 45.38 13 LYS B C 1
ATOM 1488 O O . LYS B 1 16 ? 45.340 22.755 5.119 1.00 47.42 13 LYS B O 1
ATOM 1494 N N . LEU B 1 17 ? 43.684 21.245 4.943 1.00 46.90 14 LEU B N 1
ATOM 1495 C CA . LEU B 1 17 ? 43.912 20.683 6.269 1.00 50.20 14 LEU B CA 1
ATOM 1496 C C . LEU B 1 17 ? 45.319 20.102 6.386 1.00 51.92 14 LEU B C 1
ATOM 1497 O O . LEU B 1 17 ? 46.009 19.911 5.383 1.00 52.28 14 LEU B O 1
ATOM 1502 N N . GLN B 1 18 ? 45.732 19.821 7.618 1.00 53.67 15 GLN B N 1
ATOM 1503 C CA . GLN B 1 18 ? 47.055 19.268 7.888 1.00 55.08 15 GLN B CA 1
ATOM 1504 C C . GLN B 1 18 ? 46.978 17.767 8.155 1.00 55.08 15 GLN B C 1
ATOM 1505 O O . GLN B 1 18 ? 46.196 17.315 8.992 1.00 52.54 15 GLN B O 1
ATOM 1511 N N . THR B 1 32 ? 41.994 8.220 5.096 1.00 32.36 29 THR B N 1
ATOM 1512 C CA . THR B 1 32 ? 41.299 8.476 3.842 1.00 29.85 29 THR B CA 1
ATOM 1513 C C . THR B 1 32 ? 41.775 9.792 3.231 1.00 26.22 29 THR B C 1
ATOM 1514 O O . THR B 1 32 ? 41.811 10.826 3.903 1.00 25.40 29 THR B O 1
ATOM 1518 N N . ASP B 1 33 ? 42.141 9.739 1.955 1.00 21.24 30 ASP B N 1
ATOM 1519 C CA . ASP B 1 33 ? 42.620 10.913 1.233 1.00 19.24 30 ASP B CA 1
ATOM 1520 C C . ASP B 1 33 ? 41.475 11.899 1.018 1.00 18.62 30 ASP B C 1
ATOM 1521 O O . ASP B 1 33 ? 40.304 11.543 1.174 1.00 18.01 30 ASP B O 1
ATOM 1526 N N . ALA B 1 34 ? 41.811 13.132 0.644 1.00 17.62 31 ALA B N 1
ATOM 1527 C CA . ALA B 1 34 ? 40.803 14.170 0.451 1.00 15.51 31 ALA B CA 1
ATOM 1528 C C . ALA B 1 34 ? 39.734 13.848 -0.588 1.00 14.20 31 ALA B C 1
ATOM 1529 O O . ALA B 1 34 ? 38.572 14.202 -0.397 1.00 14.55 31 ALA B O 1
ATOM 1531 N N . SER B 1 35 ? 40.115 13.176 -1.676 1.00 14.78 32 SER B N 1
ATOM 1532 C CA . SER B 1 35 ? 39.160 12.822 -2.730 1.00 14.15 32 SER B CA 1
ATOM 1533 C C . SER B 1 35 ? 38.126 11.819 -2.217 1.00 15.39 32 SER B C 1
ATOM 1534 O O . SER B 1 35 ? 36.913 12.018 -2.367 1.00 14.05 32 SER B O 1
ATOM 1537 N N . THR B 1 36 ? 38.614 10.734 -1.632 1.00 13.94 33 THR B N 1
ATOM 1538 C CA . THR B 1 36 ? 37.742 9.702 -1.090 1.00 15.38 33 THR B CA 1
ATOM 1539 C C . THR B 1 36 ? 36.859 10.268 0.021 1.00 15.85 33 THR B C 1
ATOM 1540 O O . THR B 1 36 ? 35.667 9.963 0.093 1.00 16.63 33 THR B O 1
ATOM 1544 N N . ALA B 1 37 ? 37.445 11.097 0.879 1.00 13.95 34 ALA B N 1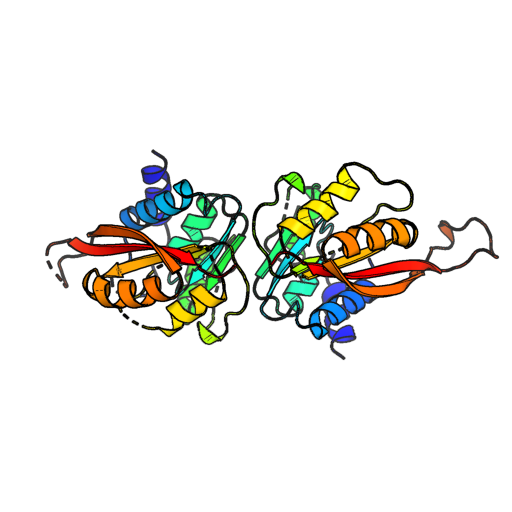
ATOM 1545 C CA . ALA B 1 37 ? 36.699 11.704 1.976 1.00 14.37 34 ALA B CA 1
ATOM 1546 C C . ALA B 1 37 ? 35.580 12.586 1.439 1.00 15.46 34 ALA B C 1
ATOM 1547 O O . ALA B 1 37 ? 34.451 12.540 1.935 1.00 13.75 34 ALA B O 1
ATOM 1549 N N . ALA B 1 38 ? 35.898 13.399 0.435 1.00 14.10 35 ALA B N 1
ATOM 1550 C CA . ALA B 1 38 ? 34.903 14.278 -0.169 1.00 14.75 35 ALA B CA 1
ATOM 1551 C C . ALA B 1 38 ? 33.784 13.455 -0.815 1.00 14.49 35 ALA B C 1
ATOM 1552 O O . ALA B 1 38 ? 32.612 13.778 -0.661 1.00 15.17 35 ALA B O 1
ATOM 1554 N N . TYR B 1 39 ? 34.146 12.389 -1.531 1.00 16.42 36 TYR B N 1
ATOM 1555 C CA . TYR B 1 39 ? 33.147 11.540 -2.184 1.00 15.75 36 TYR B CA 1
ATOM 1556 C C . TYR B 1 39 ? 32.170 10.969 -1.157 1.00 14.88 36 TYR B C 1
ATOM 1557 O O . TYR B 1 39 ? 30.945 11.049 -1.319 1.00 14.56 36 TYR B O 1
ATOM 1566 N N . PHE B 1 40 ? 32.734 10.379 -0.108 1.00 13.04 37 PHE B N 1
ATOM 1567 C CA . PHE B 1 40 ? 31.970 9.763 0.971 1.00 14.90 37 PHE B CA 1
ATOM 1568 C C . PHE B 1 40 ? 31.024 10.767 1.627 1.00 15.64 37 PHE B C 1
ATOM 1569 O O . PHE B 1 40 ? 29.825 10.496 1.772 1.00 14.93 37 PHE B O 1
ATOM 1577 N N . LEU B 1 41 ? 31.554 11.931 2.000 1.00 14.78 38 LEU B N 1
ATOM 1578 C CA . LEU B 1 41 ? 30.745 12.969 2.649 1.00 14.84 38 LEU B CA 1
ATOM 1579 C C . LEU B 1 41 ? 29.638 13.534 1.760 1.00 13.87 38 LEU B C 1
ATOM 1580 O O . LEU B 1 41 ? 28.538 13.798 2.241 1.00 14.58 38 LEU B O 1
ATOM 1585 N N . ILE B 1 42 ? 29.912 13.717 0.473 1.00 14.72 39 ILE B N 1
ATOM 1586 C CA . ILE B 1 42 ? 28.881 14.240 -0.415 1.00 15.98 39 ILE B CA 1
ATOM 1587 C C . ILE B 1 42 ? 27.715 13.249 -0.517 1.00 16.88 39 ILE B C 1
ATOM 1588 O O . ILE B 1 42 ? 26.554 13.655 -0.625 1.00 14.78 39 ILE B O 1
ATOM 1593 N N . GLU B 1 43 ? 28.011 11.952 -0.475 1.00 14.95 40 GLU B N 1
ATOM 1594 C CA . GLU B 1 43 ? 26.938 10.961 -0.519 1.00 17.39 40 GLU B CA 1
ATOM 1595 C C . GLU B 1 43 ? 26.024 11.169 0.690 1.00 15.05 40 GLU B C 1
ATOM 1596 O O . GLU B 1 43 ? 24.800 11.177 0.568 1.00 16.20 40 GLU B O 1
ATOM 1602 N N . ILE B 1 44 ? 26.624 11.328 1.866 1.00 13.29 41 ILE B N 1
ATOM 1603 C CA . ILE B 1 44 ? 25.844 11.527 3.082 1.00 13.01 41 ILE B CA 1
ATOM 1604 C C . ILE B 1 44 ? 25.042 12.827 2.978 1.00 14.75 41 ILE B C 1
ATOM 1605 O O . ILE B 1 44 ? 23.891 12.904 3.421 1.00 14.29 41 ILE B O 1
ATOM 1610 N N . TYR B 1 45 ? 25.657 13.839 2.373 1.00 12.97 42 TYR B N 1
ATOM 1611 C CA . TYR B 1 45 ? 25.032 15.138 2.192 1.00 14.62 42 TYR B CA 1
ATOM 1612 C C . TYR B 1 45 ? 23.823 15.018 1.265 1.00 15.24 42 TYR B C 1
ATOM 1613 O O . TYR B 1 45 ? 22.755 15.558 1.551 1.00 14.86 42 TYR B O 1
ATOM 1622 N N . ASN B 1 46 ? 23.992 14.305 0.157 1.00 15.47 43 ASN B N 1
ATOM 1623 C CA . ASN B 1 46 ? 22.900 14.121 -0.789 1.00 16.66 43 ASN B CA 1
ATOM 1624 C C . ASN B 1 46 ? 21.789 13.238 -0.208 1.00 16.39 43 ASN B C 1
ATOM 1625 O O . ASN B 1 46 ? 20.649 13.288 -0.681 1.00 13.54 43 ASN B O 1
ATOM 1630 N N . ASP B 1 47 ? 22.117 12.428 0.803 1.00 15.98 44 ASP B N 1
ATOM 1631 C CA . ASP B 1 47 ? 21.114 11.581 1.464 1.00 14.98 44 ASP B CA 1
ATOM 1632 C C . ASP B 1 47 ? 20.244 12.465 2.365 1.00 15.91 44 ASP B C 1
ATOM 1633 O O . ASP B 1 47 ? 19.174 12.041 2.818 1.00 15.45 44 ASP B O 1
ATOM 1638 N N . GLY B 1 48 ? 20.739 13.672 2.646 1.00 16.07 45 GLY B N 1
ATOM 1639 C CA . GLY B 1 48 ? 20.049 14.625 3.508 1.00 14.45 45 GLY B CA 1
ATOM 1640 C C . GLY B 1 48 ? 20.456 14.472 4.966 1.00 16.63 45 GLY B C 1
ATOM 1641 O O . GLY B 1 48 ? 19.752 14.921 5.881 1.00 18.25 45 GLY B O 1
ATOM 1642 N N . ASN B 1 49 ? 21.629 13.885 5.183 1.00 14.77 46 ASN B N 1
ATOM 1643 C CA . ASN B 1 49 ? 22.110 13.599 6.528 1.00 15.13 46 ASN B CA 1
ATOM 1644 C C . ASN B 1 49 ? 23.286 14.418 7.047 1.00 14.18 46 ASN B C 1
ATOM 1645 O O . ASN B 1 49 ? 23.911 14.036 8.031 1.00 13.62 46 ASN B O 1
ATOM 1650 N N . ILE B 1 50 ? 23.602 15.532 6.389 1.00 15.07 47 ILE B N 1
ATOM 1651 C CA . ILE B 1 50 ? 24.674 16.394 6.879 1.00 15.50 47 ILE B CA 1
ATOM 1652 C C . ILE B 1 50 ? 24.103 17.785 7.113 1.00 15.03 47 ILE B C 1
ATOM 1653 O O . ILE B 1 50 ? 24.081 18.272 8.242 1.00 15.33 47 ILE B O 1
ATOM 1658 N N . GLY B 1 51 ? 23.634 18.413 6.040 1.00 19.45 48 GLY B N 1
ATOM 1659 C CA . GLY B 1 51 ? 23.080 19.753 6.136 1.00 17.33 48 GLY B CA 1
ATOM 1660 C C . GLY B 1 51 ? 21.993 19.938 7.181 1.00 17.24 48 GLY B C 1
ATOM 1661 O O . GLY B 1 51 ? 20.955 19.282 7.135 1.00 17.97 48 GLY B O 1
ATOM 1662 N N . GLY B 1 52 ? 22.237 20.848 8.122 1.00 17.37 49 GLY B N 1
ATOM 1663 C CA . GLY B 1 52 ? 21.272 21.126 9.175 1.00 17.06 49 GLY B CA 1
ATOM 1664 C C . GLY B 1 52 ? 21.106 20.007 10.185 1.00 17.07 49 GLY B C 1
ATOM 1665 O O . GLY B 1 52 ? 20.127 19.970 10.926 1.00 17.43 49 GLY B O 1
ATOM 1666 N N . ARG B 1 53 ? 22.067 19.095 10.225 1.00 15.76 50 ARG B N 1
ATOM 1667 C CA . ARG B 1 53 ? 21.992 17.965 11.143 1.00 12.95 50 ARG B CA 1
ATOM 1668 C C . ARG B 1 53 ? 23.046 18.023 12.228 1.00 12.93 50 ARG B C 1
ATOM 1669 O O . ARG B 1 53 ? 24.048 18.727 12.103 1.00 15.98 50 ARG B O 1
ATOM 1677 N N . SER B 1 54 ? 22.810 17.287 13.309 1.00 12.90 51 SER B N 1
ATOM 1678 C CA . SER B 1 54 ? 23.806 17.199 14.366 1.00 12.89 51 SER B CA 1
ATOM 1679 C C . SER B 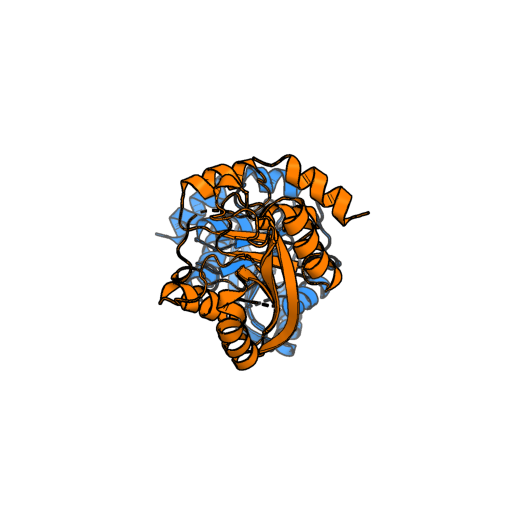1 54 ? 24.592 15.945 13.963 1.00 16.51 51 SER B C 1
ATOM 1680 O O . SER B 1 54 ? 24.013 14.883 13.722 1.00 14.42 51 SER B O 1
ATOM 1683 N N . VAL B 1 55 ? 25.908 16.077 13.871 1.00 14.30 52 VAL B N 1
ATOM 1684 C CA . VAL B 1 55 ? 26.763 14.983 13.421 1.00 13.67 52 VAL B CA 1
ATOM 1685 C C . VAL B 1 55 ? 27.865 14.642 14.406 1.00 14.82 52 VAL B C 1
ATOM 1686 O O . VAL B 1 55 ? 28.433 15.526 15.036 1.00 14.49 52 VAL B O 1
ATOM 1690 N N . ILE B 1 56 ? 28.168 13.356 14.529 1.00 14.75 53 ILE B N 1
ATOM 1691 C CA . ILE B 1 56 ? 29.262 12.933 15.381 1.00 12.73 53 ILE B CA 1
ATOM 1692 C C . ILE B 1 56 ? 30.176 12.039 14.547 1.00 15.11 53 ILE B C 1
ATOM 1693 O O . ILE B 1 56 ? 29.728 11.092 13.896 1.00 16.05 53 ILE B O 1
ATOM 1698 N N . ASP B 1 57 ? 31.457 12.385 14.543 1.00 16.98 54 ASP B N 1
ATOM 1699 C CA . ASP B 1 57 ? 32.473 11.642 13.809 1.00 15.93 54 ASP B CA 1
ATOM 1700 C C . ASP B 1 57 ? 33.308 10.853 14.823 1.00 16.46 54 ASP B C 1
ATOM 1701 O O . ASP B 1 57 ? 34.020 11.438 15.643 1.00 15.80 54 ASP B O 1
ATOM 1706 N N . ALA B 1 58 ? 33.203 9.529 14.768 1.00 16.72 55 ALA B N 1
ATOM 1707 C CA . ALA B 1 58 ? 33.915 8.643 15.695 1.00 16.20 55 ALA B CA 1
ATOM 1708 C C . ALA B 1 58 ? 35.285 8.234 15.173 1.00 17.45 55 ALA B C 1
ATOM 1709 O O . ALA B 1 58 ? 35.415 7.818 14.019 1.00 18.86 55 ALA B O 1
ATOM 1711 N N . GLY B 1 59 ? 36.304 8.337 16.030 1.00 17.58 56 GLY B N 1
ATOM 1712 C CA . GLY B 1 59 ? 37.662 7.994 15.625 1.00 19.19 56 GLY B CA 1
ATOM 1713 C C . GLY B 1 59 ? 38.080 8.968 14.542 1.00 21.12 56 GLY B C 1
ATOM 1714 O O . GLY B 1 59 ? 38.559 8.589 13.469 1.00 20.20 56 GLY B O 1
ATOM 1715 N N . THR B 1 60 ? 37.916 10.246 14.855 1.00 18.47 57 THR B N 1
ATOM 1716 C CA . THR B 1 60 ? 38.181 11.330 13.920 1.00 18.36 57 THR B CA 1
ATOM 1717 C C . THR B 1 60 ? 39.614 11.516 13.410 1.00 19.80 57 THR B C 1
ATOM 1718 O O . THR B 1 60 ? 39.820 12.125 12.356 1.00 18.99 57 THR B O 1
ATOM 1722 N N . GLY B 1 61 ? 40.602 10.997 14.134 1.00 19.58 58 GLY B N 1
ATOM 1723 C CA . GLY B 1 61 ? 41.980 11.155 13.691 1.00 21.20 58 GLY B CA 1
ATOM 1724 C C . GLY B 1 61 ? 42.335 12.614 13.468 1.00 20.24 58 GLY B C 1
ATOM 1725 O O . GLY B 1 61 ? 42.132 13.440 14.356 1.00 20.66 58 GLY B O 1
ATOM 1726 N N . ASN B 1 62 ? 42.847 12.941 12.283 1.00 21.40 59 ASN B N 1
ATOM 1727 C CA . ASN B 1 62 ? 43.219 14.317 11.970 1.00 24.11 59 ASN B CA 1
ATOM 1728 C C . ASN B 1 62 ? 41.976 15.193 11.808 1.00 23.14 59 ASN B C 1
ATOM 1729 O O . ASN B 1 62 ? 42.080 16.403 11.585 1.00 19.82 59 ASN B O 1
ATOM 1734 N N . GLY B 1 63 ? 40.808 14.561 11.894 1.00 17.92 60 GLY B N 1
ATOM 1735 C CA . GLY B 1 63 ? 39.549 15.273 11.798 1.00 18.33 60 GLY B CA 1
ATOM 1736 C C . GLY B 1 63 ? 38.992 15.568 10.415 1.00 18.68 60 GLY B C 1
ATOM 1737 O O . GLY B 1 63 ? 37.993 16.266 10.309 1.00 17.01 60 GLY B O 1
ATOM 1738 N N . ILE B 1 64 ? 39.595 15.026 9.362 1.00 14.41 61 ILE B N 1
ATOM 1739 C CA . ILE B 1 64 ? 39.112 15.318 8.016 1.00 16.52 61 ILE B CA 1
ATOM 1740 C C . ILE B 1 64 ? 37.607 15.118 7.790 1.00 17.76 61 ILE B C 1
ATOM 1741 O O . ILE B 1 64 ? 36.952 15.973 7.194 1.00 16.23 61 ILE B O 1
ATOM 1746 N N . LEU B 1 65 ? 37.042 14.014 8.266 1.00 15.11 62 LEU B N 1
ATOM 1747 C CA . LEU B 1 65 ? 35.612 13.796 8.053 1.00 14.34 62 LEU B CA 1
ATOM 1748 C C . LEU B 1 65 ? 34.737 14.750 8.872 1.00 14.34 62 LEU B C 1
ATOM 1749 O O . LEU B 1 65 ? 33.645 15.123 8.439 1.00 14.40 62 LEU B O 1
ATOM 1754 N N . ALA B 1 66 ? 35.224 15.164 10.039 1.00 15.57 63 ALA B N 1
ATOM 1755 C CA . ALA B 1 66 ? 34.473 16.080 10.892 1.00 15.51 63 ALA B CA 1
ATOM 1756 C C . ALA B 1 66 ? 34.517 17.477 10.286 1.00 16.37 63 ALA B C 1
ATOM 1757 O O . ALA B 1 66 ? 33.495 18.152 10.202 1.00 16.74 63 ALA B O 1
ATOM 1759 N N . CYS B 1 67 ? 35.707 17.907 9.870 1.00 16.54 64 CYS B N 1
ATOM 1760 C CA . CYS B 1 67 ? 35.866 19.217 9.252 1.00 18.04 64 CYS B CA 1
ATOM 1761 C C . CYS B 1 67 ? 35.007 19.275 7.995 1.00 18.13 64 CYS B C 1
ATOM 1762 O O . CYS B 1 67 ? 34.370 20.291 7.708 1.00 16.31 64 CYS B O 1
ATOM 1765 N N . GLY B 1 68 ? 35.010 18.182 7.235 1.00 14.41 65 GLY B N 1
ATOM 1766 C CA . GLY B 1 68 ? 34.224 18.134 6.014 1.00 14.06 65 GLY B CA 1
ATOM 1767 C C . GLY B 1 68 ? 32.735 18.280 6.275 1.00 15.56 65 GLY B C 1
ATOM 1768 O O . GLY B 1 68 ? 32.015 18.944 5.514 1.00 14.01 65 GLY B O 1
ATOM 1769 N N . SER B 1 69 ? 32.258 17.644 7.342 1.00 16.56 66 SER B N 1
ATOM 1770 C CA . SER B 1 69 ? 30.846 17.726 7.694 1.00 14.57 66 SER B CA 1
ATOM 1771 C C . SER B 1 69 ? 30.512 19.163 8.047 1.00 15.81 66 SER B C 1
ATOM 1772 O O . SER B 1 69 ? 29.455 19.664 7.687 1.00 15.81 66 SER B O 1
ATOM 1775 N N . TYR B 1 70 ? 31.426 19.817 8.756 1.00 14.02 67 TYR B N 1
ATOM 1776 C CA . TYR B 1 70 ? 31.241 21.209 9.156 1.00 14.98 67 TYR B CA 1
ATOM 1777 C C . TYR B 1 70 ? 31.217 22.091 7.909 1.00 13.25 67 TYR B C 1
ATOM 1778 O O . TYR B 1 70 ? 30.377 22.989 7.780 1.00 16.65 67 TYR B O 1
ATOM 1787 N N . LEU B 1 71 ? 32.141 21.835 6.992 1.00 14.88 68 LEU B N 1
ATOM 1788 C CA . LEU B 1 71 ? 32.211 22.605 5.754 1.00 15.14 68 LEU B CA 1
ATOM 1789 C C . LEU B 1 71 ? 30.964 22.416 4.891 1.00 17.35 68 LEU B C 1
ATOM 1790 O O . LEU B 1 71 ? 30.612 23.299 4.107 1.00 17.01 68 LEU B O 1
ATOM 1795 N N . LEU B 1 72 ? 30.297 21.274 5.036 1.00 14.19 69 LEU B N 1
ATOM 1796 C CA . LEU B 1 72 ? 29.082 21.004 4.264 1.00 14.50 69 LEU B CA 1
ATOM 1797 C C . LEU B 1 72 ? 27.815 21.582 4.903 1.00 16.84 69 LEU B C 1
ATOM 1798 O O . LEU B 1 72 ? 26.701 21.345 4.430 1.00 16.81 69 LEU B O 1
ATOM 1803 N N . GLY B 1 73 ? 27.981 22.333 5.986 1.00 15.63 70 GLY B N 1
ATOM 1804 C CA . GLY B 1 73 ? 26.830 22.954 6.612 1.00 16.10 70 GLY B CA 1
ATOM 1805 C C . GLY B 1 73 ? 26.087 22.204 7.698 1.00 15.40 70 GLY B C 1
ATOM 1806 O O . GLY B 1 73 ? 24.895 22.463 7.919 1.00 14.23 70 GLY B O 1
ATOM 1807 N N . ALA B 1 74 ? 26.763 21.277 8.371 1.00 16.07 71 ALA B N 1
ATOM 1808 C CA . ALA B 1 74 ? 26.133 20.545 9.463 1.00 15.77 71 ALA B CA 1
ATOM 1809 C C . ALA B 1 74 ? 25.753 21.579 10.525 1.00 15.45 71 ALA B C 1
ATOM 1810 O O . ALA B 1 74 ? 26.449 22.583 10.714 1.00 16.00 71 ALA B O 1
ATOM 1812 N N . GLU B 1 75 ? 24.646 21.347 11.217 1.00 13.34 72 GLU B N 1
ATOM 1813 C CA . GLU B 1 75 ? 24.214 22.285 12.240 1.00 16.16 72 GLU B CA 1
ATOM 1814 C C . GLU B 1 75 ? 25.180 22.252 13.420 1.00 16.13 72 GLU B C 1
ATOM 1815 O O . GLU B 1 75 ? 25.493 23.280 14.014 1.00 17.70 72 GLU B O 1
ATOM 1821 N N . SER B 1 76 ? 25.643 21.060 13.763 1.00 16.85 73 SER B N 1
ATOM 1822 C CA . SER B 1 76 ? 26.608 20.901 14.844 1.00 17.27 73 SER B CA 1
ATOM 1823 C C . SER B 1 76 ? 27.444 19.677 14.535 1.00 17.94 73 SER B C 1
ATOM 1824 O O . SER B 1 76 ? 26.940 18.698 13.983 1.00 18.44 73 SER B O 1
ATOM 1827 N N . VAL B 1 77 ? 28.731 19.740 14.859 1.00 15.58 74 VAL B N 1
ATOM 1828 C CA . VAL B 1 77 ? 29.611 18.611 14.608 1.00 14.39 74 VAL B CA 1
ATOM 1829 C C . VAL B 1 77 ? 30.426 18.317 15.858 1.00 15.47 74 VAL B C 1
ATOM 1830 O O . VAL B 1 77 ? 31.038 19.209 16.446 1.00 16.21 74 VAL B O 1
ATOM 1834 N N . THR B 1 78 ? 30.414 17.058 16.267 1.00 14.81 75 THR B N 1
ATOM 1835 C CA . THR B 1 78 ? 31.168 16.629 17.432 1.00 14.53 75 THR B CA 1
ATOM 1836 C C . THR B 1 78 ? 32.066 15.514 16.908 1.00 14.31 75 THR B C 1
ATOM 1837 O O . THR B 1 78 ? 31.671 14.759 16.024 1.00 14.75 75 THR B O 1
ATOM 1841 N N . ALA B 1 79 ? 33.288 15.429 17.411 1.00 14.03 76 ALA B N 1
ATOM 1842 C CA . ALA B 1 79 ? 34.206 14.405 16.925 1.00 13.02 76 ALA B CA 1
ATOM 1843 C C . ALA B 1 79 ? 35.137 13.993 18.047 1.00 16.11 76 ALA B C 1
ATOM 1844 O O . ALA B 1 79 ? 35.564 14.830 18.831 1.00 19.14 76 ALA B O 1
ATOM 1846 N N . PHE B 1 80 ? 35.462 12.707 18.114 1.00 16.17 77 PHE B N 1
ATOM 1847 C CA . PHE B 1 80 ? 36.327 12.220 19.177 1.00 16.41 77 PHE B CA 1
ATOM 1848 C C . PHE B 1 80 ? 37.349 11.201 18.703 1.00 18.50 77 PHE B C 1
ATOM 1849 O O . PHE B 1 80 ? 37.178 10.548 17.672 1.00 17.66 77 PHE B O 1
ATOM 1857 N N . ASP B 1 81 ? 38.423 11.079 19.474 1.00 19.43 78 ASP B N 1
ATOM 1858 C CA . ASP B 1 81 ? 39.491 10.137 19.181 1.00 19.76 78 ASP B CA 1
ATOM 1859 C C . ASP B 1 81 ? 40.146 9.838 20.517 1.00 21.18 78 ASP B C 1
ATOM 1860 O O . ASP B 1 81 ? 40.126 10.668 21.423 1.00 19.21 78 ASP B O 1
ATOM 1865 N N . ILE B 1 82 ? 40.727 8.655 20.638 1.00 22.75 79 ILE B N 1
ATOM 1866 C CA . ILE B 1 82 ? 41.381 8.276 21.878 1.00 28.78 79 ILE B CA 1
ATOM 1867 C C . ILE B 1 82 ? 42.746 8.951 21.995 1.00 28.93 79 ILE B C 1
ATOM 1868 O O . ILE B 1 82 ? 43.262 9.134 23.098 1.00 28.53 79 ILE B O 1
ATOM 1873 N N . ASP B 1 83 ? 43.311 9.336 20.854 1.00 26.12 80 ASP B N 1
ATOM 1874 C CA . ASP B 1 83 ? 44.633 9.963 20.803 1.00 27.49 80 ASP B CA 1
ATOM 1875 C C . ASP B 1 83 ? 44.622 11.484 20.948 1.00 26.58 80 ASP B C 1
ATOM 1876 O O . ASP B 1 83 ? 44.128 12.197 20.076 1.00 23.02 80 ASP B O 1
ATOM 1881 N N . PRO B 1 84 ? 45.191 12.006 22.050 1.00 24.31 81 PRO B N 1
ATOM 1882 C CA . PRO B 1 84 ? 45.216 13.458 22.252 1.00 23.83 81 PRO B CA 1
ATOM 1883 C C . PRO B 1 84 ? 46.023 14.217 21.199 1.00 23.98 81 PRO B C 1
ATOM 1884 O O . PRO B 1 84 ? 45.747 15.380 20.920 1.00 23.64 81 PRO B O 1
ATOM 1888 N N . ASP B 1 85 ? 47.026 13.569 20.618 1.00 23.74 82 ASP B N 1
ATOM 1889 C CA . ASP B 1 85 ? 47.827 14.228 19.592 1.00 26.68 82 ASP B CA 1
ATOM 1890 C C . ASP B 1 85 ? 46.975 14.447 18.346 1.00 26.98 82 ASP B C 1
ATOM 1891 O O . ASP B 1 85 ? 47.081 15.479 17.681 1.00 25.33 82 ASP B O 1
ATOM 1896 N N . ALA B 1 86 ? 46.121 13.477 18.037 1.00 25.59 83 ALA B N 1
ATOM 1897 C CA . ALA B 1 86 ? 45.249 13.600 16.878 1.00 25.92 83 ALA B CA 1
ATOM 1898 C C . ALA B 1 86 ? 44.275 14.764 17.093 1.00 23.09 83 ALA B C 1
ATOM 1899 O O . ALA B 1 86 ? 44.076 15.592 16.205 1.00 24.89 83 ALA B O 1
ATOM 1901 N N . ILE B 1 87 ? 43.680 14.828 18.280 1.00 23.12 84 ILE B N 1
ATOM 1902 C CA . ILE B 1 87 ? 42.725 15.887 18.591 1.00 21.76 84 ILE B CA 1
ATOM 1903 C C . ILE B 1 87 ? 43.377 17.265 18.551 1.00 23.03 84 ILE B C 1
ATOM 1904 O O . ILE B 1 87 ? 42.772 18.237 18.094 1.00 23.11 84 ILE B O 1
ATOM 1909 N N . GLU B 1 88 ? 44.618 17.348 19.018 1.00 22.80 85 GLU B N 1
ATOM 1910 C CA . GLU B 1 88 ? 45.335 18.614 19.006 1.00 25.18 85 GLU B CA 1
ATOM 1911 C C . GLU B 1 88 ? 45.451 19.111 17.566 1.00 24.33 85 GLU B C 1
ATOM 1912 O O . GLU B 1 88 ? 45.254 20.293 17.293 1.00 27.25 85 GLU B O 1
ATOM 1918 N N . THR B 1 89 ? 45.755 18.202 16.646 1.00 25.71 86 THR B N 1
ATOM 1919 C CA . THR B 1 89 ? 45.880 18.560 15.238 1.00 26.39 86 THR B CA 1
ATOM 1920 C C . THR B 1 89 ? 44.510 18.872 14.636 1.00 25.89 86 THR B C 1
ATOM 1921 O O . THR B 1 89 ? 44.357 19.839 13.889 1.00 26.14 86 THR B O 1
ATOM 1925 N N . ALA B 1 90 ? 43.516 18.054 14.971 1.00 23.35 87 ALA B N 1
ATOM 1926 C CA . ALA B 1 90 ? 42.166 18.242 14.454 1.00 21.40 87 ALA B CA 1
ATOM 1927 C C . ALA B 1 90 ? 41.607 19.618 14.806 1.00 21.37 87 ALA B C 1
ATOM 1928 O O . ALA B 1 90 ? 41.026 20.285 13.957 1.00 20.67 87 ALA B O 1
ATOM 1930 N N . LYS B 1 91 ? 41.791 20.039 16.057 1.00 22.47 88 LYS B N 1
ATOM 1931 C CA . LYS B 1 91 ? 41.289 21.332 16.520 1.00 25.38 88 LYS B CA 1
ATOM 1932 C C . LYS B 1 91 ? 41.843 22.499 15.709 1.00 25.98 88 LYS B C 1
ATOM 1933 O O . LYS B 1 91 ? 41.148 23.492 15.480 1.00 26.48 88 LYS B O 1
ATOM 1939 N N . ARG B 1 92 ? 43.095 22.387 15.284 1.00 27.10 89 ARG B N 1
ATOM 1940 C CA . ARG B 1 92 ? 43.699 23.442 14.488 1.00 30.95 89 ARG B CA 1
ATOM 1941 C C . ARG B 1 92 ? 43.173 23.400 13.062 1.00 29.96 89 ARG B C 1
ATOM 1942 O O . ARG B 1 92 ? 43.123 24.429 12.388 1.00 31.56 89 ARG B O 1
ATOM 1950 N N . ASN B 1 93 ? 42.784 22.215 12.599 1.00 30.04 90 ASN B N 1
ATOM 1951 C CA . ASN B 1 93 ? 42.264 22.090 11.243 1.00 29.37 90 ASN B CA 1
ATOM 1952 C C . ASN B 1 93 ? 40.908 22.763 11.093 1.00 30.44 90 ASN B C 1
ATOM 1953 O O . ASN B 1 93 ? 40.641 23.408 10.077 1.00 29.91 90 ASN B O 1
ATOM 1958 N N . CYS B 1 94 ? 40.047 22.612 12.095 1.00 28.02 91 CYS B N 1
ATOM 1959 C CA . CYS B 1 94 ? 38.733 23.242 12.050 1.00 27.24 91 CYS B CA 1
ATOM 1960 C C . CYS B 1 94 ? 38.166 23.503 13.441 1.00 29.22 91 CYS B C 1
ATOM 1961 O O . CYS B 1 94 ? 37.512 22.649 14.039 1.00 28.17 91 CYS B O 1
ATOM 1964 N N . GLY B 1 95 ? 38.407 24.712 13.939 1.00 28.86 92 GLY B N 1
ATOM 1965 C CA . GLY B 1 95 ? 37.950 25.089 15.266 1.00 29.12 92 GLY B CA 1
ATOM 1966 C C . GLY B 1 95 ? 36.452 25.106 15.513 1.00 27.28 92 GLY B C 1
ATOM 1967 O O . GLY B 1 95 ? 36.018 25.057 16.665 1.00 28.34 92 GLY B O 1
ATOM 1968 N N . GLY B 1 96 ? 35.662 25.178 14.446 1.00 26.30 93 GLY B N 1
ATOM 1969 C CA . GLY B 1 96 ? 34.217 25.206 14.596 1.00 24.79 93 GLY B CA 1
ATOM 1970 C C . GLY B 1 96 ? 33.631 23.882 15.049 1.00 23.09 93 GLY B C 1
ATOM 1971 O O . GLY B 1 96 ? 32.464 23.804 15.439 1.00 23.41 93 GLY B O 1
ATOM 1972 N N . VAL B 1 97 ? 34.443 22.834 14.994 1.00 20.26 94 VAL B N 1
ATOM 1973 C CA . VAL B 1 97 ? 34.006 21.503 15.394 1.00 18.48 94 VAL B CA 1
ATOM 1974 C C . VAL B 1 97 ? 34.283 21.231 16.867 1.00 19.30 94 VAL B C 1
ATOM 1975 O O . VAL B 1 97 ? 35.309 21.654 17.409 1.00 19.71 94 VAL B O 1
ATOM 1979 N N . ASN B 1 98 ? 33.358 20.523 17.505 1.00 16.04 95 ASN B N 1
ATOM 1980 C CA . ASN B 1 98 ? 33.489 20.160 18.907 1.00 17.51 95 ASN B CA 1
ATOM 1981 C C . ASN B 1 98 ? 34.348 18.895 19.017 1.00 17.91 95 ASN B C 1
ATOM 1982 O O . ASN B 1 98 ? 33.828 17.778 19.039 1.00 17.27 95 ASN B O 1
ATOM 1987 N N . PHE B 1 99 ? 35.668 19.080 19.067 1.00 17.33 96 PHE B N 1
ATOM 1988 C CA . PHE B 1 99 ? 36.607 17.964 19.186 1.00 18.05 96 PHE B CA 1
ATOM 1989 C C . PHE B 1 99 ? 36.868 17.610 20.645 1.00 19.87 96 PHE B C 1
ATOM 1990 O O . PHE B 1 99 ? 36.928 18.484 21.505 1.00 19.49 96 PHE B O 1
ATOM 2006 N N . VAL B 1 101 ? 38.857 14.362 23.333 1.00 21.94 98 VAL B N 1
ATOM 2007 C CA . VAL B 1 101 ? 39.610 13.130 23.489 1.00 22.32 98 VAL B CA 1
ATOM 2008 C C . VAL B 1 101 ? 38.664 12.237 24.282 1.00 22.56 98 VAL B C 1
ATOM 2009 O O . VAL B 1 101 ? 38.136 12.651 25.314 1.00 24.91 98 VAL B O 1
ATOM 2013 N N . ALA B 1 102 ? 38.420 11.027 23.795 1.00 21.57 99 ALA B N 1
ATOM 2014 C CA . ALA B 1 102 ? 37.524 10.126 24.505 1.00 23.12 99 ALA B CA 1
ATOM 2015 C C . ALA B 1 102 ? 37.528 8.722 23.943 1.00 23.95 99 ALA B C 1
ATOM 2016 O O . ALA B 1 102 ? 37.836 8.506 22.771 1.00 21.52 99 ALA B O 1
ATOM 2018 N N . ASP B 1 103 ? 37.203 7.763 24.803 1.00 21.80 100 ASP B N 1
ATOM 2019 C CA . ASP B 1 103 ? 37.096 6.378 24.383 1.00 24.63 100 ASP B CA 1
ATOM 2020 C C . ASP B 1 103 ? 35.639 6.289 23.933 1.00 22.74 100 ASP B C 1
ATOM 2021 O O . ASP B 1 103 ? 34.792 7.037 24.428 1.00 24.31 100 ASP B O 1
ATOM 2026 N N . VAL B 1 104 ? 35.339 5.388 23.009 1.00 23.63 101 VAL B N 1
ATOM 2027 C CA . VAL B 1 104 ? 33.973 5.265 22.514 1.00 22.36 101 VAL B CA 1
ATOM 2028 C C . VAL B 1 104 ? 32.966 4.926 23.616 1.00 24.56 101 VAL B C 1
ATOM 2029 O O . VAL B 1 104 ? 31.805 5.340 23.558 1.00 19.92 101 VAL B O 1
ATOM 2033 N N . SER B 1 105 ? 33.409 4.200 24.639 1.00 25.15 102 SER B N 1
ATOM 2034 C CA . SER B 1 105 ? 32.514 3.832 25.736 1.00 25.63 102 SER B CA 1
ATOM 2035 C C . SER B 1 105 ? 31.995 5.057 26.489 1.00 24.91 102 SER B C 1
ATOM 2036 O O . SER B 1 105 ? 30.949 5.001 27.136 1.00 26.27 102 SER B O 1
ATOM 2039 N N . GLU B 1 106 ? 32.729 6.162 26.399 1.00 23.72 103 GLU B N 1
ATOM 2040 C CA . GLU B 1 106 ? 32.357 7.396 27.090 1.00 24.49 103 GLU B CA 1
ATOM 2041 C C . GLU B 1 106 ? 31.267 8.215 26.394 1.00 23.03 103 GLU B C 1
ATOM 2042 O O . GLU B 1 106 ? 30.641 9.066 27.021 1.00 24.39 103 GLU B O 1
ATOM 2048 N N . ILE B 1 107 ? 31.053 7.977 25.104 1.00 19.53 104 ILE B N 1
ATOM 2049 C CA . ILE B 1 107 ? 30.047 8.727 24.349 1.00 17.50 104 ILE B CA 1
ATOM 2050 C C . ILE B 1 107 ? 28.633 8.462 24.878 1.00 18.39 104 ILE B C 1
ATOM 2051 O O . ILE B 1 107 ? 28.223 7.314 25.038 1.00 17.42 104 ILE B O 1
ATOM 2056 N N . SER B 1 108 ? 27.887 9.528 25.149 1.00 15.99 105 SER B N 1
ATOM 2057 C CA . SER B 1 108 ? 26.546 9.370 25.706 1.00 20.32 105 SER B CA 1
ATOM 2058 C C . SER B 1 108 ? 25.477 10.332 25.201 1.00 20.30 105 SER B C 1
ATOM 2059 O O . SER B 1 108 ? 24.356 10.327 25.703 1.00 22.71 105 SER B O 1
ATOM 2062 N N . GLY B 1 109 ? 25.808 11.160 24.221 1.00 20.51 106 GLY B N 1
ATOM 2063 C CA . GLY B 1 109 ? 24.816 12.084 23.700 1.00 18.74 106 GLY B CA 1
ATOM 2064 C C . GLY B 1 109 ? 24.097 11.534 22.481 1.00 19.73 106 GLY B C 1
ATOM 2065 O O . GLY B 1 109 ? 24.441 10.460 21.983 1.00 19.86 106 GLY B O 1
ATOM 2066 N N . LYS B 1 110 ? 23.091 12.269 22.008 1.00 18.66 107 LYS B N 1
ATOM 2067 C CA . LYS B 1 110 ? 22.311 11.879 20.832 1.00 19.67 107 LYS B CA 1
ATOM 2068 C C . LYS B 1 110 ? 22.661 12.787 19.652 1.00 18.28 107 LYS B C 1
ATOM 2069 O O . LYS B 1 110 ? 22.811 14.002 19.820 1.00 16.59 107 LYS B O 1
ATOM 2075 N N . TYR B 1 111 ? 22.783 12.193 18.465 1.00 18.70 108 TYR B N 1
ATOM 2076 C CA . TYR B 1 111 ? 23.131 12.921 17.239 1.00 16.73 108 TYR B CA 1
ATOM 2077 C C . TYR B 1 111 ? 22.360 12.340 16.053 1.00 17.59 108 TYR B C 1
ATOM 2078 O O . TYR B 1 111 ? 22.068 11.147 16.027 1.00 19.67 108 TYR B O 1
ATOM 2087 N N . ASP B 1 112 ? 22.043 13.174 15.065 1.00 14.63 109 ASP B N 1
ATOM 2088 C CA . ASP B 1 112 ? 21.327 12.695 13.880 1.00 14.92 109 ASP B CA 1
ATOM 2089 C C . ASP B 1 112 ? 22.111 11.638 13.114 1.00 17.05 109 ASP B C 1
ATOM 2090 O O . ASP B 1 112 ? 21.596 10.565 12.768 1.00 15.41 109 ASP B O 1
ATOM 2095 N N . THR B 1 113 ? 23.371 11.969 12.855 1.00 15.60 110 THR B N 1
ATOM 2096 C CA . THR B 1 113 ? 24.251 11.153 12.038 1.00 13.77 110 THR B CA 1
ATOM 2097 C C . THR B 1 113 ? 25.568 10.756 12.687 1.00 13.33 110 THR B C 1
ATOM 2098 O O . THR B 1 113 ? 26.250 11.586 13.278 1.00 13.59 110 THR B O 1
ATOM 2102 N N . TRP B 1 114 ? 25.911 9.477 12.566 1.00 11.35 111 TRP B N 1
ATOM 2103 C CA . TRP B 1 114 ? 27.164 8.932 13.096 1.00 12.78 111 TRP B CA 1
ATOM 2104 C C . TRP B 1 114 ? 28.049 8.520 11.922 1.00 15.13 111 TRP B C 1
ATOM 2105 O O . TRP B 1 114 ? 27.613 7.779 11.027 1.00 15.28 111 TRP B O 1
ATOM 2116 N N . ILE B 1 115 ? 29.289 9.005 11.924 1.00 13.63 112 ILE B N 1
ATOM 2117 C CA . ILE B 1 115 ? 30.248 8.674 10.877 1.00 13.93 112 ILE B CA 1
ATOM 2118 C C . ILE B 1 115 ? 31.490 8.039 11.485 1.00 16.98 112 ILE B C 1
ATOM 2119 O O . ILE B 1 115 ? 31.980 8.486 12.520 1.00 15.44 112 ILE B O 1
ATOM 2132 N N . ASN B 1 117 ? 35.303 5.564 10.401 1.00 21.54 114 ASN B N 1
ATOM 2133 C CA . ASN B 1 117 ? 36.218 5.043 9.393 1.00 27.04 114 ASN B CA 1
ATOM 2134 C C . ASN B 1 117 ? 37.043 3.935 10.053 1.00 33.48 114 ASN B C 1
ATOM 2135 O O . ASN B 1 117 ? 38.200 4.145 10.426 1.00 35.88 114 ASN B O 1
ATOM 2140 N N . PRO B 1 118 ? 36.437 2.742 10.211 1.00 39.03 115 PRO B N 1
ATOM 2141 C CA . PRO B 1 118 ? 36.956 1.502 10.807 1.00 46.03 115 PRO B CA 1
ATOM 2142 C C . PRO B 1 118 ? 38.240 0.943 10.206 1.00 51.61 115 PRO B C 1
ATOM 2143 O O . PRO B 1 118 ? 38.297 0.630 9.017 1.00 52.71 115 PRO B O 1
ATOM 2147 N N . PRO B 1 119 ? 39.290 0.807 11.029 1.00 56.92 116 PRO B N 1
ATOM 2148 C CA . PRO B 1 119 ? 40.570 0.272 10.552 1.00 60.54 116 PRO B CA 1
ATOM 2149 C C . PRO B 1 119 ? 40.567 -1.259 10.515 1.00 64.14 116 PRO B C 1
ATOM 2150 O O . PRO B 1 119 ? 41.244 -1.868 9.686 1.00 65.64 116 PRO B O 1
ATOM 2154 N N . PHE B 1 120 ? 39.798 -1.869 11.414 1.00 66.67 117 PHE B N 1
ATOM 2155 C CA . PHE B 1 120 ? 39.719 -3.326 11.511 1.00 70.42 117 PHE B CA 1
ATOM 2156 C C . PHE B 1 120 ? 39.268 -4.014 10.226 1.00 71.85 117 PHE B C 1
ATOM 2157 O O . PHE B 1 120 ? 38.583 -3.418 9.393 1.00 71.42 117 PHE B O 1
ATOM 2165 N N . GLY B 1 121 ? 39.658 -5.278 10.078 1.00 72.89 118 GLY B N 1
ATOM 2166 C CA . GLY B 1 121 ? 39.294 -6.034 8.894 1.00 74.61 118 GLY B CA 1
ATOM 2167 C C . GLY B 1 121 ? 38.719 -7.406 9.194 1.00 75.65 118 GLY B C 1
ATOM 2168 O O . GLY B 1 121 ? 37.574 -7.527 9.631 1.00 75.47 118 GLY B O 1
ATOM 2169 N N . SER B 1 122 ? 39.519 -8.443 8.960 1.00 77.07 119 SER B N 1
ATOM 2170 C CA . SER B 1 122 ? 39.093 -9.821 9.189 1.00 77.78 119 SER B CA 1
ATOM 2171 C C . SER B 1 122 ? 38.914 -10.157 10.667 1.00 78.49 119 SER B C 1
ATOM 2172 O O . SER B 1 122 ? 37.922 -10.777 11.054 1.00 78.32 119 SER B O 1
ATOM 2175 N N . VAL B 1 123 ? 39.877 -9.753 11.489 1.00 79.23 120 VAL B N 1
ATOM 2176 C CA . VAL B 1 123 ? 39.815 -10.021 12.921 1.00 80.33 120 VAL B CA 1
ATOM 2177 C C . VAL B 1 123 ? 39.070 -8.920 13.669 1.00 81.11 120 VAL B C 1
ATOM 2178 O O . VAL B 1 123 ? 39.478 -7.757 13.653 1.00 81.10 120 VAL B O 1
ATOM 2182 N N . VAL B 1 124 ? 37.974 -9.296 14.321 1.00 81.98 121 VAL B N 1
ATOM 2183 C CA . VAL B 1 124 ? 37.167 -8.350 15.081 1.00 82.77 121 VAL B CA 1
ATOM 2184 C C . VAL B 1 124 ? 37.499 -8.458 16.566 1.00 83.15 121 VAL B C 1
ATOM 2185 O O . VAL B 1 124 ? 37.711 -9.554 17.086 1.00 83.59 121 VAL B O 1
ATOM 2189 N N . LYS B 1 125 ? 37.542 -7.316 17.242 1.00 83.77 122 LYS B N 1
ATOM 2190 C CA . LYS B 1 125 ? 37.854 -7.275 18.665 1.00 84.07 122 LYS B CA 1
ATOM 2191 C C . LYS B 1 125 ? 36.726 -6.619 19.453 1.00 83.81 122 LYS B C 1
ATOM 2192 O O . LYS B 1 125 ? 35.728 -6.179 18.881 1.00 83.20 122 LYS B O 1
ATOM 2198 N N . HIS B 1 126 ? 36.894 -6.561 20.770 1.00 83.31 123 HIS B N 1
ATOM 2199 C CA . HIS B 1 126 ? 35.902 -5.956 21.648 1.00 82.76 123 HIS B CA 1
ATOM 2200 C C . HIS B 1 126 ? 35.648 -4.515 21.211 1.00 81.37 123 HIS B C 1
ATOM 2201 O O . HIS B 1 126 ? 34.508 -4.050 21.192 1.00 80.86 123 HIS B O 1
ATOM 2208 N N . SER B 1 127 ? 36.722 -3.820 20.851 1.00 79.45 124 SER B N 1
ATOM 2209 C CA . SER B 1 127 ? 36.637 -2.432 20.416 1.00 77.00 124 SER B CA 1
ATOM 2210 C C . SER B 1 127 ? 35.866 -2.265 19.108 1.00 74.57 124 SER B C 1
ATOM 2211 O O . SER B 1 127 ? 35.062 -1.342 18.971 1.00 74.98 124 SER B O 1
ATOM 2214 N N . ASP B 1 128 ? 36.110 -3.154 18.150 1.00 71.78 125 ASP B N 1
ATOM 2215 C CA . ASP B 1 128 ? 35.435 -3.079 16.857 1.00 68.57 125 ASP B CA 1
ATOM 2216 C C . ASP B 1 128 ? 33.915 -3.109 17.008 1.00 65.28 125 ASP B C 1
ATOM 2217 O O . ASP B 1 128 ? 33.202 -2.349 16.349 1.00 64.77 125 ASP B O 1
ATOM 2222 N N . ARG B 1 129 ? 33.422 -3.989 17.873 1.00 59.50 126 ARG B N 1
ATOM 2223 C CA . ARG B 1 129 ? 31.988 -4.096 18.106 1.00 54.45 126 ARG B CA 1
ATOM 2224 C C . ARG B 1 129 ? 31.520 -2.923 18.957 1.00 50.02 126 ARG B C 1
ATOM 2225 O O . ARG B 1 129 ? 30.353 -2.531 18.906 1.00 47.21 126 ARG B O 1
ATOM 2233 N N . ALA B 1 130 ? 32.444 -2.368 19.737 1.00 43.80 127 ALA B N 1
ATOM 2234 C CA . ALA B 1 130 ? 32.146 -1.239 20.608 1.00 40.39 127 ALA B CA 1
ATOM 2235 C C . ALA B 1 130 ? 31.638 -0.052 19.797 1.00 36.43 127 ALA B C 1
ATOM 2236 O O . ALA B 1 130 ? 30.670 0.607 20.185 1.00 34.11 127 ALA B O 1
ATOM 2238 N N . PHE B 1 131 ? 32.294 0.220 18.673 1.00 32.38 128 PHE B N 1
ATOM 2239 C CA . PHE B 1 131 ? 31.887 1.329 17.821 1.00 31.40 128 PHE B CA 1
ATOM 2240 C C . PHE B 1 131 ? 30.519 1.081 17.208 1.00 29.57 128 PHE B C 1
ATOM 2241 O O . PHE B 1 131 ? 29.700 1.992 17.125 1.00 26.03 128 PHE B O 1
ATOM 2249 N N . ILE B 1 132 ? 30.273 -0.150 16.773 1.00 27.22 129 ILE B N 1
ATOM 2250 C CA . ILE B 1 132 ? 28.988 -0.480 16.177 1.00 27.03 129 ILE B CA 1
ATOM 2251 C C . ILE B 1 132 ? 27.893 -0.328 17.229 1.00 24.65 129 ILE B C 1
ATOM 2252 O O . ILE B 1 132 ? 26.867 0.308 16.984 1.00 21.71 129 ILE B O 1
ATOM 2257 N N . ASP B 1 133 ? 28.120 -0.898 18.408 1.00 23.86 130 ASP B N 1
ATOM 2258 C CA . ASP B 1 133 ? 27.145 -0.810 19.490 1.00 23.21 130 ASP B CA 1
ATOM 2259 C C . ASP B 1 133 ? 26.848 0.634 19.873 1.00 22.55 130 ASP B C 1
ATOM 2260 O O . ASP B 1 133 ? 25.687 1.018 20.026 1.00 21.07 130 ASP B O 1
ATOM 2265 N N . LYS B 1 134 ? 27.897 1.432 20.033 1.00 20.47 131 LYS B N 1
ATOM 2266 C CA . LYS B 1 134 ? 27.712 2.830 20.406 1.00 20.14 131 LYS B CA 1
ATOM 2267 C C . LYS B 1 134 ? 26.947 3.599 19.328 1.00 20.68 131 LYS B C 1
ATOM 2268 O O . LYS B 1 134 ? 26.097 4.440 19.638 1.00 20.03 131 LYS B O 1
ATOM 2274 N N . ALA B 1 135 ? 27.250 3.312 18.066 1.00 18.32 132 ALA B N 1
ATOM 2275 C CA . ALA B 1 135 ? 26.588 3.989 16.957 1.00 19.36 132 ALA B CA 1
ATOM 2276 C C . ALA B 1 135 ? 25.076 3.799 17.010 1.00 19.61 132 ALA B C 1
ATOM 2277 O O . ALA B 1 135 ? 24.320 4.757 16.882 1.00 18.50 132 ALA B O 1
ATOM 2279 N N . PHE B 1 136 ? 24.635 2.560 17.214 1.00 17.80 133 PHE B N 1
ATOM 2280 C CA . PHE B 1 136 ? 23.209 2.278 17.260 1.00 18.87 133 PHE B CA 1
ATOM 2281 C C . PHE B 1 136 ? 22.477 2.769 18.505 1.00 20.68 133 PHE B C 1
ATOM 2282 O O . PHE B 1 136 ? 21.247 2.805 18.541 1.00 21.76 133 PHE B O 1
ATOM 2290 N N . GLU B 1 137 ? 23.231 3.172 19.517 1.00 19.87 134 GLU B N 1
ATOM 2291 C CA . GLU B 1 137 ? 22.634 3.690 20.735 1.00 22.09 134 GLU B CA 1
ATOM 2292 C C . GLU B 1 137 ? 22.661 5.218 20.667 1.00 20.53 134 GLU B C 1
ATOM 2293 O O . GLU B 1 137 ? 21.980 5.901 21.435 1.00 22.82 134 GLU B O 1
ATOM 2299 N N . THR B 1 138 ? 23.426 5.738 19.710 1.00 19.57 135 THR B N 1
ATOM 2300 C CA . THR B 1 138 ? 23.636 7.178 19.558 1.00 18.69 135 THR B CA 1
ATOM 2301 C C . THR B 1 138 ? 22.946 7.930 18.418 1.00 20.20 135 THR B C 1
ATOM 2302 O O . THR B 1 138 ? 22.431 9.040 18.620 1.00 18.75 135 THR B O 1
ATOM 2306 N N . SER B 1 139 ? 22.931 7.342 17.228 1.00 17.40 136 SER B N 1
ATOM 2307 C CA . SER B 1 139 ? 22.384 8.042 16.071 1.00 20.06 136 SER B CA 1
ATOM 2308 C C . SER B 1 139 ? 21.342 7.334 15.220 1.00 18.53 136 SER B C 1
ATOM 2309 O O . SER B 1 139 ? 21.239 6.109 15.217 1.00 18.55 136 SER B O 1
ATOM 2320 N N . TRP B 1 141 ? 21.124 7.840 11.758 1.00 16.24 138 TRP B N 1
ATOM 2321 C CA . TRP B 1 141 ? 21.762 7.478 10.491 1.00 14.46 138 TRP B CA 1
ATOM 2322 C C . TRP B 1 141 ? 23.231 7.166 10.744 1.00 14.52 138 TRP B C 1
ATOM 2323 O O . TRP B 1 141 ? 23.971 7.993 11.267 1.00 14.97 138 TRP B O 1
ATOM 2334 N N . ILE B 1 142 ? 23.645 5.966 10.358 1.00 12.21 139 ILE B N 1
ATOM 2335 C CA . ILE B 1 142 ? 25.000 5.491 10.602 1.00 12.41 139 ILE B CA 1
ATOM 2336 C C . ILE B 1 142 ? 25.761 5.180 9.313 1.00 13.56 139 ILE B C 1
ATOM 2337 O O . ILE B 1 142 ? 25.274 4.442 8.451 1.00 14.94 139 ILE B O 1
ATOM 2342 N N . TYR B 1 143 ? 26.963 5.736 9.198 1.00 13.94 140 TYR B N 1
ATOM 2343 C CA . TYR B 1 143 ? 27.804 5.550 8.014 1.00 12.10 140 TYR B CA 1
ATOM 2344 C C . TYR B 1 143 ? 29.198 5.078 8.396 1.00 13.13 140 TYR B C 1
ATOM 2345 O O . TYR B 1 143 ? 29.750 5.504 9.410 1.00 13.24 140 TYR B O 1
ATOM 2354 N N . SER B 1 144 ? 29.770 4.214 7.565 1.00 14.63 141 SER B N 1
ATOM 2355 C CA . SER B 1 144 ? 31.109 3.682 7.812 1.00 14.34 141 SER B CA 1
ATOM 2356 C C . SER B 1 144 ? 31.839 3.469 6.501 1.00 15.39 141 SER B C 1
ATOM 2357 O O . SER B 1 144 ? 31.240 3.055 5.505 1.00 15.92 141 SER B O 1
ATOM 2360 N N . ILE B 1 145 ? 33.133 3.763 6.498 1.00 15.38 142 ILE B N 1
ATOM 2361 C CA . ILE B 1 145 ? 33.948 3.543 5.317 1.00 16.11 142 ILE B CA 1
ATOM 2362 C C . ILE B 1 145 ? 35.198 2.862 5.845 1.00 17.21 142 ILE B C 1
ATOM 2363 O O . ILE B 1 145 ? 35.818 3.333 6.798 1.00 18.22 142 ILE B O 1
ATOM 2368 N N . GLY B 1 146 ? 35.540 1.727 5.252 1.00 18.79 143 GLY B N 1
ATOM 2369 C CA . GLY B 1 146 ? 36.711 1.002 5.705 1.00 21.35 143 GLY B CA 1
ATOM 2370 C C . GLY B 1 146 ? 37.053 -0.201 4.853 1.00 22.06 143 GLY B C 1
ATOM 2371 O O . GLY B 1 146 ? 36.521 -0.378 3.761 1.00 18.86 143 GLY B O 1
ATOM 2372 N N . ASN B 1 147 ? 37.957 -1.025 5.374 1.00 24.07 144 ASN B N 1
ATOM 2373 C CA . ASN B 1 147 ? 38.419 -2.238 4.706 1.00 25.31 144 ASN B CA 1
ATOM 2374 C C . ASN B 1 147 ? 37.250 -3.145 4.336 1.00 24.14 144 ASN B C 1
ATOM 2375 O O . ASN B 1 147 ? 36.355 -3.391 5.148 1.00 23.10 144 ASN B O 1
ATOM 2380 N N . ALA B 1 148 ? 37.265 -3.645 3.104 1.00 25.22 145 ALA B N 1
ATOM 2381 C CA . ALA B 1 148 ? 36.204 -4.520 2.618 1.00 26.75 145 ALA B CA 1
ATOM 2382 C C . ALA B 1 148 ? 36.260 -5.910 3.246 1.00 28.38 145 ALA B C 1
ATOM 2383 O O . ALA B 1 148 ? 35.338 -6.709 3.075 1.00 28.96 145 ALA B O 1
ATOM 2385 N N . LYS B 1 149 ? 37.335 -6.203 3.970 1.00 32.09 146 LYS B N 1
ATOM 2386 C CA . LYS B 1 149 ? 37.463 -7.509 4.610 1.00 36.21 146 LYS B CA 1
ATOM 2387 C C . LYS B 1 149 ? 36.468 -7.676 5.755 1.00 37.19 146 LYS B C 1
ATOM 2388 O O . LYS B 1 149 ? 36.165 -8.796 6.162 1.00 36.51 146 LYS B O 1
ATOM 2394 N N . ALA B 1 150 ? 35.965 -6.563 6.279 1.00 38.15 147 ALA B N 1
ATOM 2395 C CA . ALA B 1 150 ? 34.999 -6.612 7.374 1.00 38.45 147 ALA B CA 1
ATOM 2396 C C . ALA B 1 150 ? 33.574 -6.529 6.829 1.00 38.23 147 ALA B C 1
ATOM 2397 O O . ALA B 1 150 ? 32.606 -6.482 7.589 1.00 36.09 147 ALA B O 1
ATOM 2399 N N . ARG B 1 151 ? 33.463 -6.527 5.504 1.00 37.74 148 ARG B N 1
ATOM 2400 C CA . ARG B 1 151 ? 32.184 -6.421 4.807 1.00 37.44 148 ARG B CA 1
ATOM 2401 C C . ARG B 1 151 ? 31.086 -7.365 5.300 1.00 37.02 148 ARG B C 1
ATOM 2402 O O . ARG B 1 151 ? 29.986 -6.926 5.643 1.00 33.48 148 ARG B O 1
ATOM 2410 N N . ASP B 1 152 ? 31.378 -8.662 5.323 1.00 35.51 149 ASP B N 1
ATOM 2411 C CA . ASP B 1 152 ? 30.395 -9.649 5.758 1.00 35.97 149 ASP B CA 1
ATOM 2412 C C . ASP B 1 152 ? 29.944 -9.410 7.193 1.00 33.13 149 ASP B C 1
ATOM 2413 O O . ASP B 1 152 ? 28.745 -9.381 7.480 1.00 34.09 149 ASP B O 1
ATOM 2418 N N . PHE B 1 153 ? 30.909 -9.240 8.089 1.00 30.17 150 PHE B N 1
ATOM 2419 C CA . PHE B 1 153 ? 30.615 -9.000 9.495 1.00 31.00 150 PHE B CA 1
ATOM 2420 C C . PHE B 1 153 ? 29.787 -7.728 9.672 1.00 29.30 150 PHE B C 1
ATOM 2421 O O . PHE B 1 153 ? 28.783 -7.725 10.381 1.00 27.48 150 PHE B O 1
ATOM 2429 N N . LEU B 1 154 ? 30.214 -6.649 9.028 1.00 28.81 151 LEU B N 1
ATOM 2430 C CA . LEU B 1 154 ? 29.503 -5.381 9.145 1.00 27.39 151 LEU B CA 1
ATOM 2431 C C . LEU B 1 154 ? 28.081 -5.438 8.606 1.00 24.66 151 LEU B C 1
ATOM 2432 O O . LEU B 1 154 ? 27.157 -4.952 9.252 1.00 27.15 151 LEU B O 1
ATOM 2437 N N . ARG B 1 155 ? 27.898 -6.029 7.430 1.00 23.70 152 ARG B N 1
ATOM 2438 C CA . ARG B 1 155 ? 26.567 -6.132 6.851 1.00 26.19 152 ARG B CA 1
ATOM 2439 C C . ARG B 1 155 ? 25.647 -6.892 7.802 1.00 26.84 152 ARG B C 1
ATOM 2440 O O . ARG B 1 155 ? 24.510 -6.482 8.048 1.00 25.97 152 ARG B O 1
ATOM 2448 N N . ARG B 1 156 ? 26.151 -7.992 8.353 1.00 27.81 153 ARG B N 1
ATOM 2449 C CA . ARG B 1 156 ? 25.368 -8.804 9.278 1.00 29.02 153 ARG B CA 1
ATOM 2450 C C . ARG B 1 156 ? 24.946 -7.964 10.479 1.00 27.67 153 ARG B C 1
ATOM 2451 O O . ARG B 1 156 ? 23.762 -7.882 10.808 1.00 26.07 153 ARG B O 1
ATOM 2459 N N . GLU B 1 157 ? 25.925 -7.341 11.127 1.00 25.27 154 GLU B N 1
ATOM 2460 C CA . GLU B 1 157 ? 25.665 -6.518 12.304 1.00 26.18 154 GLU B CA 1
ATOM 2461 C C . GLU B 1 157 ? 24.771 -5.309 12.033 1.00 26.16 154 GLU B C 1
ATOM 2462 O O . GLU B 1 157 ? 23.853 -5.027 12.807 1.00 24.20 154 GLU B O 1
ATOM 2468 N N . PHE B 1 158 ? 25.039 -4.587 10.948 1.00 24.98 155 PHE B N 1
ATOM 2469 C CA . PHE B 1 158 ? 24.229 -3.417 10.622 1.00 22.91 155 PHE B CA 1
ATOM 2470 C C . PHE B 1 158 ? 22.783 -3.784 10.293 1.00 24.16 155 PHE B C 1
ATOM 2471 O O . PHE B 1 158 ? 21.853 -3.124 10.747 1.00 23.13 155 PHE B O 1
ATOM 2479 N N . SER B 1 159 ? 22.592 -4.840 9.506 1.00 23.48 156 SER B N 1
ATOM 2480 C CA . SER B 1 159 ? 21.250 -5.254 9.120 1.00 25.21 156 SER B CA 1
ATOM 2481 C C . SER B 1 159 ? 20.446 -5.797 10.298 1.00 24.88 156 SER B C 1
ATOM 2482 O O . SER B 1 159 ? 19.219 -5.792 10.271 1.00 24.58 156 SER B O 1
ATOM 2485 N N . ALA B 1 160 ? 21.134 -6.250 11.339 1.00 26.11 157 ALA B N 1
ATOM 2486 C CA . ALA B 1 160 ? 20.447 -6.779 12.512 1.00 27.62 157 ALA B CA 1
ATOM 2487 C C . ALA B 1 160 ? 19.892 -5.660 13.393 1.00 28.52 157 ALA B C 1
ATOM 2488 O O . ALA B 1 160 ? 18.997 -5.890 14.205 1.00 29.46 157 ALA B O 1
ATOM 2490 N N . ARG B 1 161 ? 20.410 -4.447 13.224 1.00 26.66 158 ARG B N 1
ATOM 2491 C CA . ARG B 1 161 ? 19.953 -3.319 14.032 1.00 26.62 158 ARG B CA 1
ATOM 2492 C C . ARG B 1 161 ? 19.387 -2.157 13.221 1.00 24.67 158 ARG B C 1
ATOM 2493 O O . ARG B 1 161 ? 18.922 -1.171 13.793 1.00 22.79 158 ARG B O 1
ATOM 2501 N N . GLY B 1 162 ? 19.421 -2.275 11.899 1.00 24.26 159 GLY B N 1
ATOM 2502 C CA . GLY B 1 162 ? 18.897 -1.214 11.058 1.00 24.99 159 GLY B CA 1
ATOM 2503 C C . GLY B 1 162 ? 18.709 -1.626 9.613 1.00 25.12 159 GLY B C 1
ATOM 2504 O O . GLY B 1 162 ? 18.856 -2.795 9.263 1.00 25.76 159 GLY B O 1
ATOM 2505 N N . ASP B 1 163 ? 18.376 -0.657 8.768 1.00 23.08 160 ASP B N 1
ATOM 2506 C CA . ASP B 1 163 ? 18.177 -0.919 7.353 1.00 23.02 160 ASP B CA 1
ATOM 2507 C C . ASP B 1 163 ? 19.405 -0.456 6.582 1.00 21.82 160 ASP B C 1
ATOM 2508 O O . ASP B 1 163 ? 19.730 0.736 6.575 1.00 22.01 160 ASP B O 1
ATOM 2513 N N . VAL B 1 164 ? 20.100 -1.399 5.954 1.00 20.03 161 VAL B N 1
ATOM 2514 C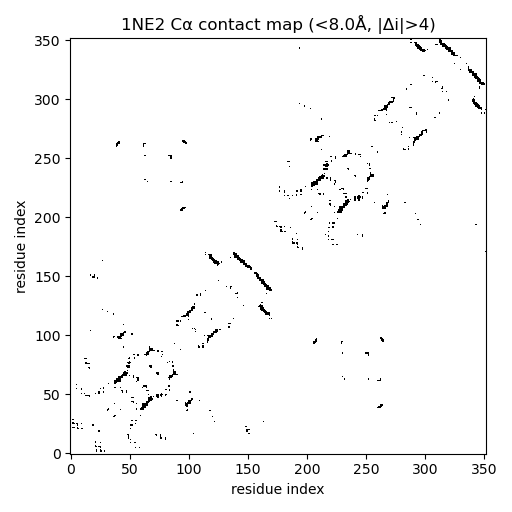 CA . VAL B 1 164 ? 21.288 -1.061 5.173 1.00 20.14 161 VAL B CA 1
ATOM 2515 C C . VAL B 1 164 ? 20.834 -0.577 3.802 1.00 22.04 161 VAL B C 1
ATOM 2516 O O . VAL B 1 164 ? 20.383 -1.370 2.975 1.00 25.19 161 VAL B O 1
ATOM 2520 N N . PHE B 1 165 ? 20.935 0.725 3.557 1.00 18.69 162 PHE B N 1
ATOM 2521 C CA . PHE B 1 165 ? 20.520 1.254 2.267 1.00 18.21 162 PHE B CA 1
ATOM 2522 C C . PHE B 1 165 ? 21.711 1.474 1.343 1.00 17.36 162 PHE B C 1
ATOM 2523 O O . PHE B 1 165 ? 21.539 1.744 0.157 1.00 20.53 162 PHE B O 1
ATOM 2531 N N . ARG B 1 166 ? 22.920 1.346 1.886 1.00 16.60 163 ARG B N 1
ATOM 2532 C CA . ARG B 1 166 ? 24.125 1.484 1.080 1.00 15.70 163 ARG B CA 1
ATOM 2533 C C . ARG B 1 166 ? 25.232 0.526 1.506 1.00 16.28 163 ARG B C 1
ATOM 2534 O O . ARG B 1 166 ? 25.551 0.408 2.691 1.00 14.95 163 ARG B O 1
ATOM 2542 N N . GLU B 1 167 ? 25.769 -0.193 0.521 1.00 19.27 164 GLU B N 1
ATOM 2543 C CA . GLU B 1 167 ? 26.894 -1.108 0.706 1.00 19.92 164 GLU B CA 1
ATOM 2544 C C . GLU B 1 167 ? 27.583 -0.972 -0.631 1.00 21.59 164 GLU B C 1
ATOM 2545 O O . GLU B 1 167 ? 27.310 -1.713 -1.578 1.00 21.64 164 GLU B O 1
ATOM 2551 N N . GLU B 1 168 ? 28.475 0.005 -0.694 1.00 19.61 165 GLU B N 1
ATOM 2552 C CA . GLU B 1 168 ? 29.163 0.345 -1.920 1.00 18.40 165 GLU B CA 1
ATOM 2553 C C . GLU B 1 168 ? 30.648 0.031 -1.961 1.00 17.87 165 GLU B C 1
ATOM 2554 O O . GLU B 1 168 ? 31.388 0.322 -1.020 1.00 17.94 165 GLU B O 1
ATOM 2560 N N . LYS B 1 169 ? 31.083 -0.551 -3.073 1.00 19.28 166 LYS B N 1
ATOM 2561 C CA . LYS B 1 169 ? 32.486 -0.885 -3.242 1.00 21.93 166 LYS B CA 1
ATOM 2562 C C . LYS B 1 169 ? 33.235 0.336 -3.772 1.00 21.81 166 LYS B C 1
ATOM 2563 O O . LYS B 1 169 ? 32.806 0.969 -4.735 1.00 21.24 166 LYS B O 1
ATOM 2569 N N . VAL B 1 170 ? 34.340 0.672 -3.122 1.00 22.71 167 VAL B N 1
ATOM 2570 C CA . VAL B 1 170 ? 35.171 1.794 -3.538 1.00 25.53 167 VAL B CA 1
ATOM 2571 C C . VAL B 1 170 ? 36.603 1.281 -3.541 1.00 24.97 167 VAL B C 1
ATOM 2572 O O . VAL B 1 170 ? 36.988 0.484 -2.687 1.00 23.07 167 VAL B O 1
ATOM 2576 N N . TYR B 1 171 ? 37.390 1.716 -4.513 1.00 21.97 168 TYR B N 1
ATOM 2577 C CA . TYR B 1 171 ? 38.762 1.250 -4.585 1.00 26.34 168 TYR B CA 1
ATOM 2578 C C . TYR B 1 171 ? 39.748 2.232 -3.989 1.00 25.39 168 TYR B C 1
ATOM 2579 O O . TYR B 1 171 ? 39.632 3.448 -4.169 1.00 27.21 168 TYR B O 1
ATOM 2588 N N . ILE B 1 172 ? 40.706 1.684 -3.251 1.00 27.06 169 ILE B N 1
ATOM 2589 C CA . ILE B 1 172 ? 41.750 2.464 -2.602 1.00 25.11 169 ILE B CA 1
ATOM 2590 C C . ILE B 1 172 ? 43.085 1.971 -3.139 1.00 24.65 169 ILE B C 1
ATOM 2591 O O . ILE B 1 172 ? 43.293 0.768 -3.283 1.00 23.56 169 ILE B O 1
ATOM 2596 N N . THR B 1 173 ? 43.988 2.897 -3.439 1.00 24.26 170 THR B N 1
ATOM 2597 C CA . THR B 1 173 ? 45.291 2.516 -3.968 1.00 23.92 170 THR B CA 1
ATOM 2598 C C . THR B 1 173 ? 46.229 1.937 -2.917 1.00 22.54 170 THR B C 1
ATOM 2599 O O . THR B 1 173 ? 46.245 2.379 -1.773 1.00 23.52 170 THR B O 1
ATOM 2603 N N . VAL B 1 174 ? 46.998 0.929 -3.311 1.00 21.40 171 VAL B N 1
ATOM 2604 C CA . VAL B 1 174 ? 47.985 0.348 -2.415 1.00 24.58 171 VAL B CA 1
ATOM 2605 C C . VAL B 1 174 ? 49.337 0.770 -2.982 1.00 23.54 171 VAL B C 1
ATOM 2606 O O . VAL B 1 174 ? 49.708 0.350 -4.085 1.00 23.14 171 VAL B O 1
ATOM 2610 N N . PRO B 1 175 ? 50.079 1.629 -2.256 1.00 24.05 172 PRO B N 1
ATOM 2611 C CA . PRO B 1 175 ? 51.389 2.064 -2.752 1.00 23.54 172 PRO B CA 1
ATOM 2612 C C . PRO B 1 175 ? 52.243 0.862 -3.148 1.00 26.67 172 PRO B C 1
ATOM 2613 O O . PRO B 1 175 ? 52.218 -0.175 -2.480 1.00 27.39 172 PRO B O 1
ATOM 2617 N N . ARG B 1 176 ? 52.994 0.996 -4.233 1.00 25.74 173 ARG B N 1
ATOM 2618 C CA . ARG B 1 176 ? 53.835 -0.100 -4.685 1.00 25.54 173 ARG B CA 1
ATOM 2619 C C . ARG B 1 176 ? 54.840 -0.490 -3.608 1.00 27.17 173 ARG B C 1
ATOM 2620 O O . ARG B 1 176 ? 55.260 -1.643 -3.534 1.00 27.15 173 ARG B O 1
ATOM 2628 N N . ILE B 1 177 ? 55.208 0.463 -2.757 1.00 26.34 174 ILE B N 1
ATOM 2629 C CA . ILE B 1 177 ? 56.162 0.171 -1.692 1.00 27.31 174 ILE B CA 1
ATOM 2630 C C . ILE B 1 177 ? 55.581 -0.835 -0.698 1.00 29.70 174 ILE B C 1
ATOM 2631 O O . ILE B 1 177 ? 56.314 -1.424 0.099 1.00 29.07 174 ILE B O 1
ATOM 2636 N N . TYR B 1 178 ? 54.267 -1.036 -0.748 1.00 29.82 175 TYR B N 1
ATOM 2637 C CA . TYR B 1 178 ? 53.617 -1.989 0.147 1.00 32.90 175 TYR B CA 1
ATOM 2638 C C . TYR B 1 178 ? 53.125 -3.232 -0.597 1.00 37.23 175 TYR B C 1
ATOM 2639 O O . TYR B 1 178 ? 52.443 -4.080 -0.020 1.00 37.18 175 TYR B O 1
ATOM 2648 N N . ARG B 1 179 ? 53.466 -3.335 -1.879 1.00 40.45 176 ARG B N 1
ATOM 2649 C CA . ARG B 1 179 ? 53.074 -4.495 -2.672 1.00 45.31 176 ARG B CA 1
ATOM 2650 C C . ARG B 1 179 ? 54.205 -5.515 -2.641 1.00 49.93 176 ARG B C 1
ATOM 2651 O O . ARG B 1 179 ? 55.364 -5.158 -2.423 1.00 50.71 176 ARG B O 1
ATOM 2659 N N . HIS B 1 180 ? 53.869 -6.779 -2.872 1.00 55.41 177 HIS B N 1
ATOM 2660 C CA . HIS B 1 180 ? 54.861 -7.846 -2.838 1.00 60.97 177 HIS B CA 1
ATOM 2661 C C . HIS B 1 180 ? 55.250 -8.367 -4.218 1.00 62.35 177 HIS B C 1
ATOM 2662 O O . HIS B 1 180 ? 56.186 -9.156 -4.343 1.00 62.64 177 HIS B O 1
ATOM 2669 N N . HIS B 1 181 ? 54.534 -7.925 -5.248 1.00 62.72 178 HIS B N 1
ATOM 2670 C CA . HIS B 1 181 ? 54.818 -8.347 -6.617 1.00 63.57 178 HIS B CA 1
ATOM 2671 C C . HIS B 1 181 ? 54.198 -7.431 -7.667 1.00 63.09 178 HIS B C 1
ATOM 2672 O O . HIS B 1 181 ? 53.128 -6.855 -7.457 1.00 62.64 178 HIS B O 1
ATOM 2679 N N . SER B 1 182 ? 54.885 -7.307 -8.798 1.00 62.89 179 SER B N 1
ATOM 2680 C CA . SER B 1 182 ? 54.441 -6.455 -9.893 1.00 62.79 179 SER B CA 1
ATOM 2681 C C . SER B 1 182 ? 53.062 -6.822 -10.428 1.00 62.68 179 SER B C 1
ATOM 2682 O O . SER B 1 182 ? 52.312 -5.950 -10.869 1.00 62.64 179 SER B O 1
ATOM 2685 N N . TYR B 1 183 ? 52.726 -8.108 -10.393 1.00 62.54 180 TYR B N 1
ATOM 2686 C CA . TYR B 1 183 ? 51.432 -8.549 -10.896 1.00 62.02 180 TYR B CA 1
ATOM 2687 C C . TYR B 1 183 ? 50.306 -8.477 -9.869 1.00 60.94 180 TYR B C 1
ATOM 2688 O O . TYR B 1 183 ? 49.165 -8.832 -10.169 1.00 60.00 180 TYR B O 1
ATOM 2697 N N . ASP B 1 184 ? 50.621 -8.019 -8.660 1.00 59.37 181 ASP B N 1
ATOM 2698 C CA . ASP B 1 184 ? 49.599 -7.891 -7.628 1.00 58.54 181 ASP B CA 1
ATOM 2699 C C . ASP B 1 184 ? 48.696 -6.726 -8.004 1.00 57.67 181 ASP B C 1
ATOM 2700 O O . ASP B 1 184 ? 49.087 -5.861 -8.791 1.00 57.36 181 ASP B O 1
ATOM 2705 N N . ARG B 1 185 ? 47.490 -6.703 -7.447 1.00 55.86 182 ARG B N 1
ATOM 2706 C CA . ARG B 1 185 ? 46.556 -5.627 -7.743 1.00 53.67 182 ARG B CA 1
ATOM 2707 C C . ARG B 1 185 ? 47.031 -4.307 -7.148 1.00 50.56 182 ARG B C 1
ATOM 2708 O O . ARG B 1 185 ? 47.587 -4.263 -6.048 1.00 48.02 182 ARG B O 1
ATOM 2716 N N . ALA B 1 186 ? 46.807 -3.233 -7.896 1.00 48.03 183 ALA B N 1
ATOM 2717 C CA . ALA B 1 186 ? 47.225 -1.902 -7.486 1.00 45.89 183 ALA B CA 1
ATOM 2718 C C . ALA B 1 186 ? 46.256 -1.212 -6.535 1.00 44.62 183 ALA B C 1
ATOM 2719 O O . ALA B 1 186 ? 46.635 -0.275 -5.833 1.00 40.67 183 ALA B O 1
ATOM 2721 N N . ARG B 1 187 ? 45.009 -1.668 -6.507 1.00 44.03 184 ARG B N 1
ATOM 2722 C CA . ARG B 1 187 ? 44.017 -1.043 -5.643 1.00 44.18 184 ARG B CA 1
ATOM 2723 C C . ARG B 1 187 ? 43.134 -2.039 -4.913 1.00 44.67 184 ARG B C 1
ATOM 2724 O O . ARG B 1 187 ? 42.404 -2.808 -5.538 1.00 46.54 184 ARG B O 1
ATOM 2732 N N . ILE B 1 188 ? 43.209 -2.020 -3.584 1.00 44.52 185 ILE B N 1
ATOM 2733 C CA . ILE B 1 188 ? 42.406 -2.914 -2.760 1.00 42.16 185 ILE B CA 1
ATOM 2734 C C . ILE B 1 188 ? 40.964 -2.429 -2.690 1.00 42.01 185 ILE B C 1
ATOM 2735 O O . ILE B 1 188 ? 40.635 -1.335 -3.154 1.00 40.68 185 ILE B O 1
ATOM 2740 N N . GLU B 1 189 ? 40.108 -3.245 -2.089 1.00 37.28 186 GLU B N 1
ATOM 2741 C CA . GLU B 1 189 ? 38.697 -2.912 -1.989 1.00 34.54 186 GLU B CA 1
ATOM 2742 C C . GLU B 1 189 ? 38.291 -2.383 -0.618 1.00 28.10 186 GLU B C 1
ATOM 2743 O O . GLU B 1 189 ? 38.656 -2.940 0.419 1.00 27.74 186 GLU B O 1
ATOM 2749 N N . ALA B 1 190 ? 37.546 -1.285 -0.620 1.00 24.15 187 ALA B N 1
ATOM 2750 C CA . ALA B 1 190 ? 37.044 -0.703 0.615 1.00 18.12 187 ALA B CA 1
ATOM 2751 C C . ALA B 1 190 ? 35.532 -0.774 0.477 1.00 18.60 187 ALA B C 1
ATOM 2752 O O . ALA B 1 190 ? 35.014 -1.060 -0.607 1.00 19.51 187 ALA B O 1
ATOM 2754 N N . VAL B 1 191 ? 34.818 -0.526 1.565 1.00 17.68 188 VAL B N 1
ATOM 2755 C CA . VAL B 1 191 ? 33.368 -0.578 1.515 1.00 17.31 188 VAL B CA 1
ATOM 2756 C C . VAL B 1 191 ? 32.738 0.572 2.285 1.00 17.82 188 VAL B C 1
ATOM 2757 O O . VAL B 1 191 ? 33.202 0.945 3.365 1.00 18.11 188 VAL B O 1
ATOM 2761 N N . ILE B 1 192 ? 31.688 1.135 1.698 1.00 16.16 189 ILE B N 1
ATOM 2762 C CA . ILE B 1 192 ? 30.934 2.222 2.300 1.00 18.27 189 ILE B CA 1
ATOM 2763 C C . ILE B 1 192 ? 29.570 1.684 2.704 1.00 16.36 189 ILE B C 1
ATOM 2764 O O . ILE B 1 192 ? 28.858 1.104 1.879 1.00 17.95 189 ILE B O 1
ATOM 2769 N N . PHE B 1 193 ? 29.222 1.872 3.973 1.00 16.42 190 PHE B N 1
ATOM 2770 C CA . PHE B 1 193 ? 27.934 1.439 4.509 1.00 16.51 190 PHE B CA 1
ATOM 2771 C C . PHE B 1 193 ? 27.116 2.650 4.925 1.00 15.36 190 PHE B C 1
ATOM 2772 O O . PHE B 1 193 ? 27.659 3.601 5.477 1.00 14.87 190 PHE B O 1
ATOM 2780 N N . GLY B 1 194 ? 25.818 2.598 4.635 1.00 14.82 191 GLY B N 1
ATOM 2781 C CA . GLY B 1 194 ? 24.880 3.638 5.019 1.00 15.58 191 GLY B CA 1
ATOM 2782 C C . GLY B 1 194 ? 23.746 2.849 5.641 1.00 17.49 191 GLY B C 1
ATOM 2783 O O . GLY B 1 194 ? 23.184 1.972 4.979 1.00 16.56 191 GLY B O 1
ATOM 2784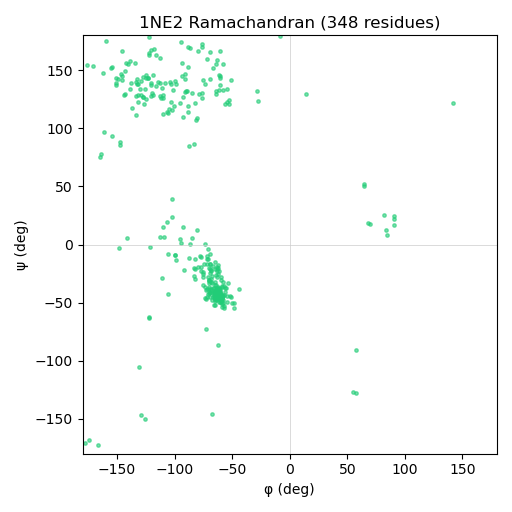 N N . VAL B 1 195 ? 23.414 3.137 6.898 1.00 15.79 192 VAL B N 1
ATOM 2785 C CA . VAL B 1 195 ? 22.369 2.390 7.605 1.00 17.36 192 VAL B CA 1
ATOM 2786 C C . VAL B 1 195 ? 21.375 3.279 8.353 1.00 17.39 192 VAL B C 1
ATOM 2787 O O . VAL B 1 195 ? 21.762 4.291 8.951 1.00 16.29 192 VAL B O 1
ATOM 2791 N N . ARG B 1 196 ? 20.094 2.912 8.309 1.00 17.51 193 ARG B N 1
ATOM 2792 C CA . ARG B 1 196 ? 19.072 3.660 9.042 1.00 17.37 193 ARG B CA 1
ATOM 2793 C C . ARG B 1 196 ? 18.779 2.871 10.316 1.00 18.75 193 ARG B C 1
ATOM 2794 O O . ARG B 1 196 ? 18.351 1.720 10.254 1.00 18.05 193 ARG B O 1
ATOM 2802 N N . ASN B 1 197 ? 19.020 3.487 11.467 1.00 18.05 194 ASN B N 1
ATOM 2803 C CA . ASN B 1 197 ? 18.798 2.832 12.757 1.00 20.64 194 ASN B CA 1
ATOM 2804 C C . ASN B 1 197 ? 17.332 2.434 12.955 1.00 22.09 194 ASN B C 1
ATOM 2805 O O . ASN B 1 197 ? 16.432 3.229 12.711 1.00 21.95 194 ASN B O 1
ATOM 2810 N N . HIS B 1 198 ? 17.097 1.203 13.397 1.00 21.64 195 HIS B N 1
ATOM 2811 C CA . HIS B 1 198 ? 15.737 0.730 13.651 1.00 28.30 195 HIS B CA 1
ATOM 2812 C C . HIS B 1 198 ? 15.137 1.392 14.890 1.00 33.78 195 HIS B C 1
ATOM 2813 O O . HIS B 1 198 ? 13.916 1.531 15.000 1.00 31.22 195 HIS B O 1
ATOM 2820 N N . SER B 1 199 ? 15.997 1.783 15.825 1.00 40.39 196 SER B N 1
ATOM 2821 C CA . SER B 1 199 ? 15.553 2.407 17.068 1.00 48.23 196 SER B CA 1
ATOM 2822 C C . SER B 1 199 ? 14.824 3.731 16.864 1.00 54.31 196 SER B C 1
ATOM 2823 O O . SER B 1 199 ? 13.595 3.767 16.777 1.00 57.13 196 SER B O 1
ATOM 2826 N N . PHE B 1 200 ? 15.583 4.819 16.797 1.00 60.05 197 PHE B N 1
ATOM 2827 C CA . PHE B 1 200 ? 15.002 6.144 16.610 1.00 65.41 197 PHE B CA 1
ATOM 2828 C C . PHE B 1 200 ? 15.313 6.725 15.235 1.00 67.95 197 PHE B C 1
ATOM 2829 O O . PHE B 1 200 ? 16.019 7.754 15.172 1.00 69.44 197 PHE B O 1
#

Foldseek 3Di:
DQLVVQLVLLQPADQFFLPFHSNNLSVQLVVCVVVVDQAQWAEEEEQQFLNSNQQSSVVSHGVAYEYEHQDPRRQVSNCVSPVRHRYHDDLVPDQEATAEYEEDAPDCSNVVSRLRHYQYKYKYACVCVVVVCVSQVVFWDWPAWDWDWGADDPVVVRIGIMIMTTTDGPPD/DQLVVLLVLLVVAPVHSNNLSVQLVVCVVVVQQAQWAEEEEQCQLNSNQQSSVVSHGVAYEYEHQDPVRQVNNCVRPVRHHYHDQLVPDDEATAEYEEDADAQDDDPSNVSSVVSRLNHYQYKYKYACRCVVVVVVSQVVFFAWPAWDKDWAADPPVRDDDPPDDGTHIMIMTTTDGPPD

Secondary structure (DSSP, 8-state):
-HHHHHHHHHHTS-----PPPHHHHHHHHHHHHHHTSSBTSEEEEET-TT-HHHHHHHHTTBSEEEEE-S-HHHHHHHHHH-TTSB----GGG-----SEE------HHHHHHHHHH--EEEEEEGGGHHHHHHHHHHHEEEEEEEEEEEE--S----EEEEEEEEEEES--/-HHHHHHHHHTT----HHHHHHHHHHHHHTTSSBT-EEEEET-TT-HHHHHHHHTTBSEEEEE-S-HHHHHHHHHH-TTSB----GGG-----SEE------SS--HHHHHHHHHHHHH--EEEEEEGGGHHHHHHHHHHHEEEEEEEEEEEE--GGG-S-TTS-SEEEEEEEEEEES--

B-factor: mean 30.24, std 15.14, range [11.11, 88.23]

Nearest PDB structures (foldseek):
  1ne2-assembly1_A  TM=1.006E+00  e=4.716E-40  Thermoplasma acidophilum
  1ne2-assembly1_B  TM=9.505E-01  e=2.612E-33  Thermoplasma acidophilum
  1wy7-assembly2_B  TM=9.071E-01  e=3.285E-17  Pyrococcus horikoshii OT3
  1wy7-assembly4_D  TM=8.989E-01  e=7.140E-17  Pyrococcus horikoshii OT3
  1wy7-assembly3_C  TM=8.655E-01  e=2.536E-17  Pyrococcus horikoshii OT3

InterPro domains:
  IPR029063 S-adenosyl-L-methionine-dependent methyltransferase superfamily [G3DSA:3.40.50.150] (1-197)
  IPR029063 S-adenosyl-L-methionine-dependent methyltransferase superfamily [SSF53335] (1-143)
  IPR051720 rRNA N6-Adenosine-Methyltransferase/Polyamine Synthase [PTHR23290] (6-187)